Protein AF-A0A6J4JHI0-F1 (afdb_monomer)

Secondary structure (DSSP, 8-state):
-----SSSSSSSSSSTTS--------------PPPPHHHHHHHHHHHHHHHHHHHHHHHHHHHHHHHHHHHHHHHHHHHHHHHHHHHHHHHHHHHHHHHHHHHHHHHHHHHHHHHHHHHHHHHHHHHHHHSTTHHHHHHT-SSHHHHHHHHHHHHHHHHHHHHHHHHHHHHHHHHHHHHHHHHHHHHHHHHHHHHHHHHHHHHHHHHHHHHHHHHHT-

pLDDT: mean 83.93, std 19.69, range [36.31, 98.81]

Organism: NCBI:txid581187

Solvent-accessible surface area (backbone atoms only — not comparable to full-atom values): 11920 Å² total; per-residue (Å²): 142,84,87,90,84,80,81,86,76,74,84,78,70,76,79,79,75,79,85,84,82,83,91,76,93,72,87,74,77,73,68,89,68,80,76,50,73,66,56,53,52,50,50,50,53,50,50,51,53,50,50,52,50,50,52,53,51,52,57,48,50,56,49,52,54,52,54,46,51,59,29,46,55,50,17,51,54,28,41,52,53,19,55,49,29,49,54,50,23,52,52,28,45,52,51,23,54,53,30,50,51,49,28,53,52,27,49,50,48,31,52,51,30,50,52,51,42,50,52,49,52,52,50,51,48,60,50,43,70,72,44,77,44,62,68,58,54,62,72,65,42,92,42,77,65,55,46,52,56,52,48,53,52,50,50,52,54,51,52,52,52,52,50,43,52,50,47,31,50,55,27,46,53,50,25,54,52,33,46,52,51,25,53,53,32,44,51,50,21,51,54,27,46,59,48,22,56,53,28,44,56,47,18,55,50,33,44,51,52,30,53,49,53,57,56,78,76,107

Structure (mmCIF, N/CA/C/O backbone):
data_AF-A0A6J4JHI0-F1
#
_entry.id   AF-A0A6J4JHI0-F1
#
loop_
_atom_site.group_PDB
_atom_site.id
_atom_site.type_symbol
_atom_site.label_atom_id
_atom_site.label_alt_id
_atom_site.label_comp_id
_atom_site.label_asym_id
_atom_site.label_entity_id
_atom_site.label_seq_id
_atom_site.pdbx_PDB_ins_code
_atom_site.Cartn_x
_atom_site.Cartn_y
_atom_site.Cartn_z
_atom_site.occupancy
_atom_site.B_iso_or_equiv
_atom_site.auth_seq_id
_atom_site.auth_comp_id
_atom_site.auth_asym_id
_atom_site.auth_atom_id
_atom_site.pdbx_PDB_model_num
ATOM 1 N N . MET A 1 1 ? -27.705 -29.430 21.448 1.00 42.28 1 MET A N 1
ATOM 2 C CA . MET A 1 1 ? -26.915 -29.663 22.676 1.00 42.28 1 MET A CA 1
ATOM 3 C C . MET A 1 1 ? -27.255 -28.574 23.680 1.00 42.28 1 MET A C 1
ATOM 5 O O . MET A 1 1 ? -26.676 -27.501 23.638 1.00 42.28 1 MET A O 1
ATOM 9 N N . ALA A 1 2 ? -28.272 -28.825 24.498 1.00 38.25 2 ALA A N 1
ATOM 10 C CA . ALA A 1 2 ? -28.737 -27.938 25.557 1.00 38.25 2 ALA A CA 1
ATOM 11 C C . ALA A 1 2 ? -29.509 -28.809 26.552 1.00 38.25 2 ALA A C 1
ATOM 13 O O . ALA A 1 2 ? -30.512 -29.389 26.150 1.00 38.25 2 ALA A O 1
ATOM 14 N N . ALA A 1 3 ? -29.011 -28.956 27.783 1.00 39.47 3 ALA A N 1
ATOM 15 C CA . ALA A 1 3 ? -29.780 -29.379 28.961 1.00 39.47 3 ALA A CA 1
ATOM 16 C C . ALA A 1 3 ? -28.851 -29.497 30.184 1.00 39.47 3 ALA A C 1
ATOM 18 O O . ALA A 1 3 ? -28.491 -30.591 30.603 1.00 39.47 3 ALA A O 1
ATOM 19 N N . THR A 1 4 ? -28.471 -28.371 30.783 1.00 45.75 4 THR A N 1
ATOM 20 C CA . THR A 1 4 ? -27.832 -28.346 32.114 1.00 45.75 4 THR A CA 1
ATOM 21 C C . THR A 1 4 ? -28.384 -27.170 32.917 1.00 45.75 4 THR A C 1
ATOM 23 O O . THR A 1 4 ? -27.668 -26.279 33.350 1.00 45.75 4 THR A O 1
ATOM 26 N N . GLY A 1 5 ? -29.712 -27.146 33.071 1.00 40.72 5 GLY A N 1
ATOM 27 C CA . GLY A 1 5 ? -30.448 -26.071 33.745 1.00 40.72 5 GLY A CA 1
ATOM 28 C C . GLY A 1 5 ? -31.520 -26.558 34.722 1.00 40.72 5 GLY A C 1
ATOM 29 O O . GLY A 1 5 ? -32.478 -25.834 34.972 1.00 40.72 5 GLY A O 1
ATOM 30 N N . THR A 1 6 ? -31.402 -27.780 35.255 1.00 46.53 6 THR A N 1
ATOM 31 C CA . THR A 1 6 ? -32.497 -28.406 36.029 1.00 46.53 6 THR A CA 1
ATOM 32 C C . THR A 1 6 ? -32.078 -29.024 37.363 1.00 46.53 6 THR A C 1
ATOM 34 O O . THR A 1 6 ? -32.849 -29.780 37.941 1.00 46.53 6 THR A O 1
ATOM 37 N N . LEU A 1 7 ? -30.893 -28.698 37.894 1.00 45.22 7 LEU A N 1
ATOM 38 C CA . LEU A 1 7 ? -30.402 -29.288 39.154 1.00 45.22 7 LEU A CA 1
ATOM 39 C C . LEU A 1 7 ? -30.322 -28.323 40.349 1.00 45.22 7 LEU A C 1
ATOM 41 O O . LEU A 1 7 ? -30.039 -28.769 41.453 1.00 45.22 7 LEU A O 1
ATOM 45 N N . LEU A 1 8 ? -30.670 -27.038 40.192 1.00 43.38 8 LEU A N 1
ATOM 46 C CA . LEU A 1 8 ? -30.666 -26.070 41.307 1.00 43.38 8 LEU A CA 1
ATOM 47 C C . LEU A 1 8 ? -32.063 -25.671 41.823 1.00 43.38 8 LEU A C 1
ATOM 49 O O . LEU A 1 8 ? -32.205 -24.670 42.517 1.00 43.38 8 LEU A O 1
ATOM 53 N N . ARG A 1 9 ? -33.111 -26.439 41.490 1.00 43.97 9 ARG A N 1
ATOM 54 C CA . ARG A 1 9 ? -34.488 -26.223 41.990 1.00 43.97 9 ARG A CA 1
ATOM 55 C C . ARG A 1 9 ? -34.930 -27.206 43.083 1.00 43.97 9 ARG A C 1
ATOM 57 O O . ARG A 1 9 ? -36.027 -27.062 43.607 1.00 43.97 9 ARG A O 1
ATOM 64 N N . ALA A 1 10 ? -34.080 -28.157 43.475 1.00 44.62 10 ALA A N 1
ATOM 65 C CA . ALA A 1 10 ? -34.429 -29.195 44.453 1.00 44.62 10 ALA A CA 1
ATOM 66 C C . ALA A 1 10 ? -34.002 -28.893 45.907 1.00 44.62 10 ALA A C 1
ATOM 68 O O . ALA A 1 10 ? -34.375 -29.634 46.808 1.00 44.62 10 ALA A O 1
ATOM 69 N N . ALA A 1 11 ? -33.271 -27.802 46.170 1.00 43.47 11 ALA A N 1
ATOM 70 C CA . ALA A 1 11 ? -32.757 -27.488 47.513 1.00 43.47 11 ALA A CA 1
ATOM 71 C C . ALA A 1 11 ? -33.658 -26.558 48.359 1.00 43.47 11 ALA A C 1
ATOM 73 O O . ALA A 1 11 ? -33.319 -26.253 49.496 1.00 43.47 11 ALA A O 1
ATOM 74 N N . VAL A 1 12 ? -34.806 -26.106 47.834 1.00 46.16 12 VAL A N 1
ATOM 75 C CA . VAL A 1 12 ? -35.689 -25.130 48.519 1.00 46.16 12 VAL A CA 1
ATOM 76 C C . VAL A 1 12 ? -36.943 -25.777 49.138 1.00 46.16 12 VAL A C 1
ATOM 78 O O . VAL A 1 12 ? -37.651 -25.135 49.904 1.00 46.16 12 VAL A O 1
ATOM 81 N N . VAL A 1 13 ? -37.215 -27.063 48.886 1.00 47.50 13 VAL A N 1
ATOM 82 C CA . VAL A 1 13 ? -38.489 -27.699 49.298 1.00 47.50 13 VAL A CA 1
ATOM 83 C C . VAL A 1 13 ? -38.398 -28.487 50.619 1.00 47.50 13 VAL A C 1
ATOM 85 O O . VAL A 1 13 ? -39.419 -28.772 51.234 1.00 47.50 13 VAL A O 1
ATOM 88 N N . THR A 1 14 ? -37.205 -28.780 51.143 1.00 42.91 14 THR A N 1
ATOM 89 C CA . THR A 1 14 ? -37.037 -29.673 52.312 1.00 42.91 14 THR A CA 1
ATOM 90 C C . THR A 1 14 ? -36.963 -28.993 53.684 1.00 42.91 14 THR A C 1
ATOM 92 O O . THR A 1 14 ? -36.998 -29.691 54.693 1.00 42.91 14 THR A O 1
ATOM 95 N N . VAL A 1 15 ? -36.943 -27.657 53.774 1.00 44.84 15 VAL A N 1
ATOM 96 C CA . VAL A 1 15 ? -36.967 -26.944 55.078 1.00 44.84 15 VAL A CA 1
ATOM 97 C C . VAL A 1 15 ? -38.401 -26.658 55.566 1.00 44.84 15 VAL A C 1
ATOM 99 O O . VAL A 1 15 ? -38.613 -26.311 56.724 1.00 44.84 15 VAL A O 1
ATOM 102 N N . ALA A 1 16 ? -39.422 -26.881 54.731 1.00 41.44 16 ALA A N 1
ATOM 103 C CA . ALA A 1 16 ? -40.814 -26.557 55.058 1.00 41.44 16 ALA A CA 1
ATOM 104 C C . ALA A 1 16 ? -41.570 -27.631 55.878 1.00 41.44 16 ALA A C 1
ATOM 106 O O . ALA A 1 16 ? -42.714 -27.398 56.257 1.00 41.44 16 ALA A O 1
ATOM 107 N N . ALA A 1 17 ? -40.972 -28.793 56.168 1.00 43.59 17 ALA A N 1
ATOM 108 C CA . ALA A 1 17 ? -41.711 -29.957 56.682 1.00 43.59 17 ALA A CA 1
ATOM 109 C C . ALA A 1 17 ? -41.497 -30.305 58.173 1.00 43.59 17 ALA A C 1
ATOM 111 O O . ALA A 1 17 ? -42.099 -31.264 58.644 1.00 43.59 17 ALA A O 1
ATOM 112 N N . VAL A 1 18 ? -40.675 -29.567 58.935 1.00 48.22 18 VAL A N 1
ATOM 113 C CA . VAL A 1 18 ? -40.294 -29.971 60.317 1.00 48.22 18 VAL A CA 1
ATOM 114 C C . VAL A 1 18 ? -40.854 -29.059 61.427 1.00 48.22 18 VAL A C 1
ATOM 116 O O . VAL A 1 18 ? -40.636 -29.308 62.605 1.00 48.22 18 VAL A O 1
ATOM 119 N N . LEU A 1 19 ? -41.663 -28.044 61.110 1.00 43.50 19 LEU A N 1
ATOM 120 C CA . LEU A 1 19 ? -42.205 -27.103 62.114 1.00 43.50 19 LEU A CA 1
ATOM 121 C C . LEU A 1 19 ? -43.710 -27.272 62.416 1.00 43.50 19 LEU A C 1
ATOM 123 O O . LEU A 1 19 ? -44.370 -26.319 62.817 1.00 43.50 19 LEU A O 1
ATOM 127 N N . THR A 1 20 ? -44.270 -28.475 62.248 1.00 49.81 20 THR A N 1
ATOM 128 C CA . THR A 1 20 ? -45.724 -28.736 62.361 1.00 49.81 20 THR A CA 1
ATOM 129 C C . THR A 1 20 ? -46.178 -29.524 63.597 1.00 49.81 20 THR A C 1
ATOM 131 O O . THR A 1 20 ? -47.250 -30.124 63.560 1.00 49.81 20 THR A O 1
ATOM 134 N N . VAL A 1 21 ? -45.456 -29.509 64.725 1.00 49.28 21 VAL A N 1
ATOM 135 C CA . VAL A 1 21 ? -45.986 -30.105 65.972 1.00 49.28 21 VAL A CA 1
ATOM 136 C C . VAL A 1 21 ? -45.711 -29.217 67.188 1.00 49.28 21 VAL A C 1
ATOM 138 O O . VAL A 1 21 ? -44.599 -29.165 67.702 1.00 49.28 21 VAL A O 1
ATOM 141 N N . GLY A 1 22 ? -46.759 -28.532 67.656 1.00 39.78 22 GLY A N 1
ATOM 142 C CA . GLY A 1 22 ? -46.770 -27.747 68.894 1.00 39.78 22 GLY A CA 1
ATOM 143 C C . GLY A 1 22 ? -48.099 -27.010 69.090 1.00 39.78 22 GLY A C 1
ATOM 144 O O . GLY A 1 22 ? -48.323 -25.963 68.497 1.00 39.78 22 GLY A O 1
ATOM 145 N N . LEU A 1 23 ? -48.994 -27.602 69.881 1.00 42.12 23 LEU A N 1
ATOM 146 C CA . LEU A 1 23 ? -50.389 -27.227 70.135 1.00 42.12 23 LEU A CA 1
ATOM 147 C C . LEU A 1 23 ? -50.600 -25.818 70.739 1.00 42.12 23 LEU A C 1
ATOM 149 O O . LEU A 1 23 ? -49.979 -25.498 71.747 1.00 42.12 23 LEU A O 1
ATOM 153 N N . ALA A 1 24 ? -51.582 -25.065 70.211 1.00 36.31 24 ALA A N 1
ATOM 154 C CA . ALA A 1 24 ? -52.747 -24.489 70.927 1.00 36.31 24 ALA A CA 1
ATOM 155 C C . ALA A 1 24 ? -53.530 -23.511 70.010 1.00 36.31 24 ALA A C 1
ATOM 157 O O . ALA A 1 24 ? -52.907 -22.645 69.393 1.00 36.31 24 ALA A O 1
ATOM 158 N N . PRO A 1 25 ? -54.880 -23.554 69.930 1.00 44.91 25 PRO A N 1
ATOM 159 C CA . PRO A 1 25 ? -55.653 -22.531 69.235 1.00 44.91 25 PRO A CA 1
ATOM 160 C C . PRO A 1 25 ? -55.804 -21.312 70.152 1.00 44.91 25 PRO A C 1
ATOM 162 O O . PRO A 1 25 ? -56.846 -21.076 70.757 1.00 44.91 25 PRO A O 1
ATOM 165 N N . GLY A 1 26 ? -54.738 -20.525 70.280 1.00 41.25 26 GLY A N 1
ATOM 166 C CA . GLY A 1 26 ? -54.864 -19.162 70.770 1.00 41.25 26 GLY A CA 1
ATOM 167 C C . GLY A 1 26 ? -55.545 -18.339 69.684 1.00 41.25 26 GLY A C 1
ATOM 168 O O . GLY A 1 26 ? -54.925 -18.037 68.667 1.00 41.25 26 GLY A O 1
ATOM 169 N N . ALA A 1 27 ? -56.816 -17.986 69.873 1.00 48.72 27 ALA A N 1
ATOM 170 C CA . ALA A 1 27 ? -57.505 -17.013 69.035 1.00 48.72 27 ALA A CA 1
ATOM 171 C C . ALA A 1 27 ? -56.860 -15.624 69.214 1.00 48.72 27 ALA A C 1
ATOM 173 O O . ALA A 1 27 ? -57.394 -14.746 69.883 1.00 48.72 27 ALA A O 1
ATOM 174 N N . ALA A 1 28 ? -55.693 -15.412 68.610 1.00 45.12 28 ALA A N 1
ATOM 175 C CA . ALA A 1 28 ? -55.084 -14.104 68.457 1.00 45.12 28 ALA A CA 1
ATOM 176 C C . ALA A 1 28 ? -55.602 -13.490 67.154 1.00 45.12 28 ALA A C 1
ATOM 178 O O . ALA A 1 28 ? -54.898 -13.390 66.152 1.00 45.12 28 ALA A O 1
ATOM 179 N N . HIS A 1 29 ? -56.865 -13.066 67.159 1.00 49.34 29 HIS A N 1
ATOM 180 C CA . HIS A 1 29 ? -57.279 -11.994 66.261 1.00 49.34 29 HIS A CA 1
ATOM 181 C C . HIS A 1 29 ? -56.635 -10.711 66.786 1.00 49.34 29 HIS A C 1
ATOM 183 O O . HIS A 1 29 ? -57.241 -9.960 67.550 1.00 49.34 29 HIS A O 1
ATOM 189 N N . ALA A 1 30 ? -55.377 -10.468 66.415 1.00 54.12 30 ALA A N 1
ATOM 190 C CA . ALA A 1 30 ? -54.827 -9.130 66.524 1.00 54.12 30 ALA A CA 1
ATOM 191 C C . ALA A 1 30 ? -55.693 -8.239 65.625 1.00 54.12 30 ALA A C 1
ATOM 193 O O . ALA A 1 30 ? -55.591 -8.298 64.399 1.00 54.12 30 ALA A O 1
ATOM 194 N N . ARG A 1 31 ? -56.595 -7.450 66.228 1.00 48.12 31 ARG A N 1
ATOM 195 C CA . ARG A 1 31 ? -57.236 -6.331 65.528 1.00 48.12 31 ARG A CA 1
ATOM 196 C C . ARG A 1 31 ? -56.118 -5.550 64.829 1.00 48.12 31 ARG A C 1
ATOM 198 O O . ARG A 1 31 ? -55.111 -5.290 65.496 1.00 48.12 31 ARG A O 1
ATOM 205 N N . PRO A 1 32 ? -56.254 -5.184 63.542 1.00 61.56 32 PRO A N 1
ATOM 206 C CA . PRO A 1 32 ? -55.311 -4.283 62.901 1.00 61.56 32 PRO A CA 1
ATOM 207 C C . PRO A 1 32 ? -55.146 -3.052 63.794 1.00 61.56 32 PRO A C 1
ATOM 209 O O . PRO A 1 32 ? -56.081 -2.277 63.988 1.00 61.56 32 PRO A O 1
ATOM 212 N N . ARG A 1 33 ? -53.985 -2.939 64.435 1.00 74.25 33 ARG A N 1
ATOM 213 C CA . ARG A 1 33 ? -53.628 -1.777 65.240 1.00 74.25 33 ARG A CA 1
ATOM 214 C C . ARG A 1 33 ? -53.033 -0.756 64.290 1.00 74.25 33 ARG A C 1
ATOM 216 O O . ARG A 1 33 ? -52.178 -1.110 63.479 1.00 74.25 33 ARG A O 1
ATOM 223 N N . ASN A 1 34 ? -53.488 0.492 64.382 1.00 67.19 34 ASN A N 1
ATOM 224 C CA . ASN A 1 34 ? -52.784 1.575 63.710 1.00 67.19 34 ASN A CA 1
ATOM 225 C C . ASN A 1 34 ? -51.332 1.576 64.208 1.00 67.19 34 ASN A C 1
ATOM 227 O O . ASN A 1 34 ? -51.119 1.437 65.418 1.00 67.19 34 ASN A O 1
ATOM 231 N N . PRO A 1 35 ? -50.346 1.682 63.303 1.00 74.50 35 PRO A N 1
ATOM 232 C CA . PRO A 1 35 ? -48.952 1.680 63.701 1.00 74.50 35 PRO A CA 1
ATOM 233 C C . PRO A 1 35 ? -48.674 2.855 64.640 1.00 74.50 35 PRO A C 1
ATOM 235 O O . PRO A 1 35 ? -49.177 3.964 64.444 1.00 74.50 35 PRO A O 1
ATOM 238 N N . GLY A 1 36 ? -47.871 2.611 65.671 1.00 83.56 36 GLY A N 1
ATOM 239 C CA . GLY A 1 36 ? -47.406 3.667 66.564 1.00 83.56 36 GLY A CA 1
ATOM 240 C C . GLY A 1 36 ? -46.441 4.620 65.848 1.00 83.56 36 GLY A C 1
ATOM 241 O O . GLY A 1 36 ? -45.800 4.254 64.862 1.00 83.56 36 GLY A O 1
ATOM 242 N N . ALA A 1 37 ? -46.264 5.836 66.373 1.00 82.94 37 ALA A N 1
ATOM 243 C CA . ALA A 1 37 ? -45.353 6.835 65.795 1.00 82.94 37 ALA A CA 1
ATOM 244 C C . ALA A 1 37 ? -43.906 6.316 65.605 1.00 82.94 37 ALA A C 1
ATOM 246 O O . ALA A 1 37 ? -43.239 6.653 64.623 1.00 82.94 37 ALA A O 1
ATOM 247 N N . GLY A 1 38 ? -43.434 5.449 66.509 1.00 86.75 38 GLY A N 1
ATOM 248 C CA . GLY A 1 38 ? -42.135 4.778 66.390 1.00 86.75 38 GLY A CA 1
ATOM 249 C C . GLY A 1 38 ? -42.055 3.785 65.222 1.00 86.75 38 GLY A C 1
ATOM 250 O O . GLY A 1 38 ? -41.056 3.776 64.507 1.00 86.75 38 GLY A O 1
ATOM 251 N N . GLU A 1 39 ? -43.115 3.006 64.969 1.00 88.06 39 GLU A N 1
ATOM 252 C CA . GLU A 1 39 ? -43.186 2.056 63.843 1.00 88.06 39 GLU A CA 1
ATOM 253 C C . GLU A 1 39 ? -43.195 2.799 62.494 1.00 88.06 39 GLU A C 1
ATOM 255 O O . GLU A 1 39 ? -42.493 2.400 61.566 1.00 88.06 39 GLU A O 1
ATOM 260 N N . ILE A 1 40 ? -43.907 3.932 62.402 1.00 89.38 40 ILE A N 1
ATOM 261 C CA . ILE A 1 40 ? -43.908 4.804 61.211 1.00 89.38 40 ILE A CA 1
ATOM 262 C C . ILE A 1 40 ? -42.514 5.397 60.962 1.00 89.38 40 ILE A C 1
ATOM 264 O O . ILE A 1 40 ? -42.028 5.398 59.830 1.00 89.38 40 ILE A O 1
ATOM 268 N N . THR A 1 41 ? -41.849 5.876 62.016 1.00 92.44 41 THR A N 1
ATOM 269 C CA . THR A 1 41 ? -40.505 6.467 61.916 1.00 92.44 41 THR A CA 1
ATOM 270 C C . THR A 1 41 ? -39.478 5.429 61.462 1.00 92.44 41 THR A C 1
ATOM 272 O O . THR A 1 41 ? -38.687 5.698 60.556 1.00 92.44 41 THR A O 1
ATOM 275 N N . ALA A 1 42 ? -39.527 4.219 62.027 1.00 92.50 42 ALA A N 1
ATOM 276 C CA . ALA A 1 42 ? -38.675 3.106 61.618 1.00 92.50 42 ALA A CA 1
ATOM 277 C C . ALA A 1 42 ? -38.923 2.702 60.153 1.00 92.50 42 ALA A C 1
ATOM 279 O O . ALA A 1 42 ? -37.969 2.534 59.393 1.00 92.50 42 ALA A O 1
ATOM 280 N N . ALA A 1 43 ? -40.187 2.619 59.725 1.00 92.12 43 ALA A N 1
ATOM 281 C CA . ALA A 1 43 ? -40.541 2.320 58.338 1.00 92.12 43 ALA A CA 1
ATOM 282 C C . ALA A 1 43 ? -40.043 3.400 57.360 1.00 92.12 43 ALA A C 1
ATOM 284 O O . ALA A 1 43 ? -39.531 3.082 56.286 1.00 92.12 43 ALA A O 1
ATOM 285 N N . GLN A 1 44 ? -40.136 4.680 57.730 1.00 93.69 44 GLN A N 1
ATOM 286 C CA . GLN A 1 44 ? -39.621 5.783 56.917 1.00 93.69 44 GLN A CA 1
ATOM 287 C C . GLN A 1 44 ? -38.085 5.761 56.827 1.00 93.69 44 GLN A C 1
ATOM 289 O O . GLN A 1 44 ? -37.537 5.978 55.744 1.00 93.69 44 GLN A O 1
ATOM 294 N N . ALA A 1 45 ? -37.387 5.472 57.930 1.00 95.25 45 ALA A N 1
ATOM 295 C CA . ALA A 1 45 ? -35.934 5.305 57.932 1.00 95.25 45 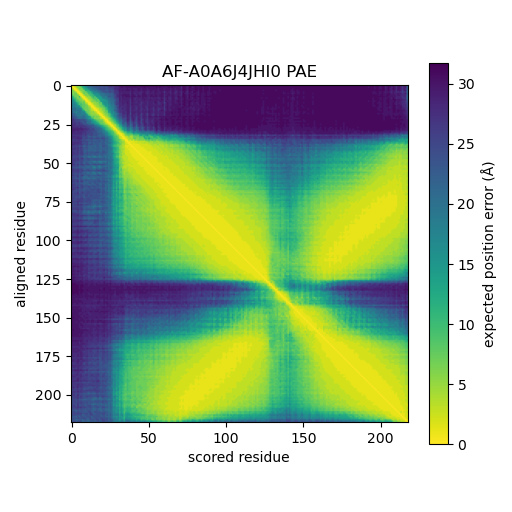ALA A CA 1
ATOM 296 C C . ALA A 1 45 ? -35.505 4.130 57.036 1.00 95.25 45 ALA A C 1
ATOM 298 O O . ALA A 1 45 ? -34.583 4.270 56.229 1.00 95.25 45 ALA A O 1
ATOM 299 N N . GLU A 1 46 ? -36.227 3.008 57.102 1.00 95.69 46 GLU A N 1
ATOM 300 C CA . GLU A 1 46 ? -35.997 1.854 56.235 1.00 95.69 46 GLU A CA 1
ATOM 301 C C . GLU A 1 46 ? -36.213 2.194 54.760 1.00 95.69 46 GLU A C 1
ATOM 303 O O . GLU A 1 46 ? -35.359 1.900 53.923 1.00 95.69 46 GLU A O 1
ATOM 308 N N . LYS A 1 47 ? -37.315 2.877 54.436 1.00 96.56 47 LYS A N 1
ATOM 309 C CA . LYS A 1 47 ? -37.600 3.352 53.079 1.00 96.56 47 LYS A CA 1
ATOM 310 C C . LYS A 1 47 ? -36.465 4.221 52.544 1.00 96.56 47 LYS A C 1
ATOM 312 O O . LYS A 1 47 ? -35.998 4.000 51.430 1.00 96.56 47 LYS A O 1
ATOM 317 N N . ASN A 1 48 ? -36.005 5.190 53.333 1.00 96.44 48 ASN A N 1
ATOM 318 C CA . ASN A 1 48 ? -34.917 6.084 52.940 1.00 96.44 48 ASN A CA 1
ATOM 319 C C . ASN A 1 48 ? -33.608 5.311 52.709 1.00 96.44 48 ASN A C 1
ATOM 321 O O . ASN A 1 48 ? -32.904 5.576 51.735 1.00 96.44 48 ASN A O 1
ATOM 325 N N . ARG A 1 49 ? -33.313 4.311 53.550 1.00 96.94 49 ARG A N 1
ATOM 326 C CA . ARG A 1 49 ? -32.158 3.418 53.383 1.00 96.94 49 ARG A CA 1
ATOM 327 C C . ARG A 1 49 ? -32.232 2.629 52.073 1.00 96.94 49 ARG A C 1
ATOM 329 O O . ARG A 1 49 ? -31.256 2.599 51.327 1.00 96.94 49 ARG A O 1
ATOM 336 N N . ARG A 1 50 ? -33.393 2.047 51.755 1.00 96.62 50 ARG A N 1
ATOM 337 C CA . ARG A 1 50 ? -33.623 1.333 50.485 1.00 96.62 50 ARG A CA 1
ATOM 338 C C . ARG A 1 50 ? -33.534 2.260 49.278 1.00 96.62 50 ARG A C 1
ATOM 340 O O . ARG A 1 50 ? -32.918 1.897 48.283 1.00 96.62 50 ARG A O 1
ATOM 347 N N . ALA A 1 51 ? -34.086 3.468 49.367 1.00 96.31 51 ALA A N 1
ATOM 348 C CA . ALA A 1 51 ? -33.988 4.463 48.301 1.00 96.31 51 ALA A CA 1
ATOM 349 C C . ALA A 1 51 ? -32.526 4.862 48.024 1.00 96.31 51 ALA A C 1
ATOM 351 O O . ALA A 1 51 ? -32.117 4.930 46.865 1.00 96.31 51 ALA A O 1
ATOM 352 N N . ALA A 1 52 ? -31.716 5.056 49.071 1.00 97.00 52 ALA A N 1
ATOM 353 C CA . ALA A 1 52 ? -30.285 5.320 48.929 1.00 97.00 52 ALA A CA 1
ATOM 354 C C . ALA A 1 52 ? -29.536 4.137 48.285 1.00 97.00 52 ALA A C 1
ATOM 356 O O . ALA A 1 52 ? -28.670 4.337 47.432 1.00 97.00 52 ALA A O 1
ATOM 357 N N . GLU A 1 53 ? -29.897 2.900 48.640 1.00 96.88 53 GLU A N 1
ATOM 358 C CA . GLU A 1 53 ? -29.341 1.685 48.038 1.00 96.88 53 GLU A CA 1
ATOM 359 C C . GLU A 1 53 ? -29.680 1.571 46.542 1.00 96.88 53 GLU A C 1
ATOM 361 O O . GLU A 1 53 ? -28.783 1.328 45.733 1.00 96.88 53 GLU A O 1
ATOM 366 N N . VAL A 1 54 ? -30.933 1.835 46.155 1.00 97.88 54 VAL A N 1
ATOM 367 C CA . VAL A 1 54 ? -31.359 1.882 44.745 1.00 97.88 54 VAL A CA 1
ATOM 368 C C . VAL A 1 54 ? -30.615 2.976 43.981 1.00 97.88 54 VAL A C 1
ATOM 370 O O . VAL A 1 54 ? -30.131 2.723 42.877 1.00 97.88 54 VAL A O 1
ATOM 373 N N . GLY A 1 55 ? -30.456 4.169 44.562 1.00 97.56 55 GLY A N 1
ATOM 374 C CA . GLY A 1 55 ? -29.675 5.249 43.954 1.00 97.56 55 GLY A CA 1
ATOM 375 C C . GLY A 1 55 ? -28.215 4.848 43.715 1.00 97.56 55 GLY A C 1
ATOM 376 O O . GLY A 1 55 ? -27.683 5.043 42.620 1.00 97.56 55 GLY A O 1
ATOM 377 N N . ARG A 1 56 ? -27.582 4.198 44.702 1.00 97.56 56 ARG A N 1
ATOM 378 C CA . ARG A 1 56 ? -26.215 3.665 44.581 1.00 97.56 56 ARG A CA 1
ATOM 379 C C . ARG A 1 56 ? -26.106 2.612 43.475 1.00 97.56 56 ARG A C 1
ATOM 381 O O . ARG A 1 56 ? -25.170 2.677 42.679 1.00 97.56 56 ARG A O 1
ATOM 388 N N . LEU A 1 57 ? -27.036 1.656 43.421 1.00 96.56 57 LEU A N 1
ATOM 389 C CA . LEU A 1 57 ? -27.062 0.605 42.397 1.00 96.56 57 LEU A CA 1
ATOM 390 C C . LEU A 1 57 ? -27.293 1.186 40.998 1.00 96.56 57 LEU A C 1
ATOM 392 O O . LEU A 1 57 ? -26.567 0.834 40.074 1.00 96.56 57 LEU A O 1
ATOM 396 N N . THR A 1 58 ? -28.210 2.145 40.856 1.00 96.06 58 THR A N 1
ATOM 397 C CA . THR A 1 58 ? -28.458 2.858 39.590 1.00 96.06 58 THR A CA 1
ATOM 398 C C . THR A 1 58 ? -27.187 3.550 39.092 1.00 96.06 58 THR A C 1
ATOM 400 O O . THR A 1 58 ? -26.827 3.433 37.923 1.00 96.06 58 THR A O 1
ATOM 403 N N . GLY A 1 59 ? -26.445 4.208 39.990 1.00 96.75 59 GLY A N 1
ATOM 404 C CA . GLY A 1 59 ? -25.164 4.831 39.652 1.00 96.75 59 GLY A CA 1
ATOM 405 C C . GLY A 1 59 ? -24.047 3.835 39.305 1.00 96.75 59 GLY A C 1
ATOM 406 O O . GLY A 1 59 ? -23.104 4.192 38.599 1.00 96.75 59 GLY A O 1
ATOM 407 N N . LEU A 1 60 ? -24.107 2.594 39.794 1.00 95.31 60 LEU A N 1
ATOM 408 C CA . LEU A 1 60 ? -23.180 1.532 39.383 1.00 95.31 60 LEU A CA 1
ATOM 409 C C . LEU A 1 60 ? -23.531 0.994 37.994 1.00 95.31 60 LEU A C 1
ATOM 411 O O . LEU A 1 60 ? -22.638 0.902 37.157 1.00 95.31 60 LEU A O 1
ATOM 415 N N . VAL A 1 61 ? -24.814 0.732 37.727 1.00 94.88 61 VAL A N 1
ATOM 416 C CA . VAL A 1 61 ? -25.295 0.278 36.411 1.00 94.88 61 VAL A CA 1
ATOM 417 C C . VAL A 1 61 ? -24.962 1.305 35.330 1.00 94.88 61 VAL A C 1
ATOM 419 O O . VAL A 1 61 ? -24.339 0.958 34.334 1.00 94.88 61 VAL A O 1
ATOM 422 N N . ALA A 1 62 ? -25.256 2.588 35.562 1.00 95.88 62 ALA A N 1
ATOM 423 C CA . ALA A 1 62 ? -24.953 3.646 34.597 1.00 95.88 62 ALA A CA 1
ATOM 424 C C . ALA A 1 62 ? -23.449 3.754 34.276 1.00 95.88 62 ALA A C 1
ATOM 426 O O . ALA A 1 62 ? -23.066 4.023 33.135 1.00 95.88 62 ALA A O 1
ATOM 427 N N . ARG A 1 63 ? -22.577 3.534 35.272 1.00 95.38 63 ARG A N 1
ATOM 428 C CA . ARG A 1 63 ? -21.123 3.502 35.058 1.00 95.38 63 ARG A CA 1
ATOM 429 C C . ARG A 1 63 ? -20.707 2.294 34.226 1.00 95.38 63 ARG A C 1
ATOM 431 O O . ARG A 1 63 ? -19.969 2.475 33.261 1.00 95.38 63 ARG A O 1
ATOM 438 N N . ALA A 1 64 ? -21.219 1.113 34.560 1.00 94.00 64 ALA A N 1
ATOM 439 C CA . ALA A 1 64 ? -20.908 -0.121 33.851 1.00 94.00 64 ALA A CA 1
ATOM 440 C C . ALA A 1 64 ? -21.382 -0.083 32.384 1.00 94.00 64 ALA A C 1
ATOM 442 O O . ALA A 1 64 ? -20.616 -0.427 31.484 1.00 94.00 64 ALA A O 1
ATOM 443 N N . ASP A 1 65 ? -22.579 0.451 32.122 1.00 93.75 65 ASP A N 1
ATOM 444 C CA . ASP A 1 65 ? -23.083 0.698 30.764 1.00 93.75 65 ASP A CA 1
ATOM 445 C C . ASP A 1 65 ? -22.178 1.663 29.990 1.00 93.75 65 ASP A C 1
ATOM 447 O O . ASP A 1 65 ? -21.861 1.440 28.819 1.00 93.75 65 ASP A O 1
ATOM 451 N N . GLY A 1 66 ? -21.728 2.737 30.646 1.00 95.62 66 GLY A N 1
ATOM 45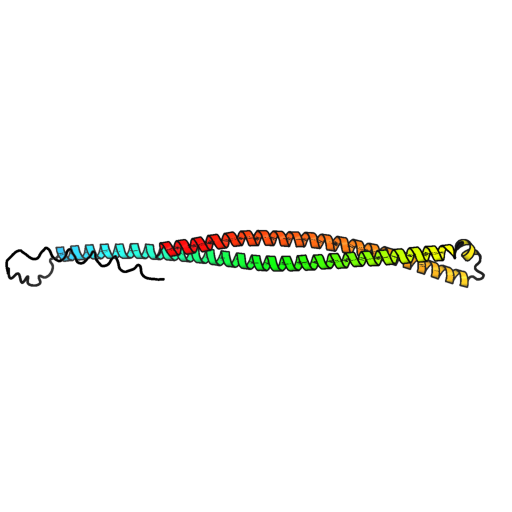2 C CA . GLY A 1 66 ? -20.788 3.687 30.057 1.00 95.62 66 GLY A CA 1
ATOM 453 C C . GLY A 1 66 ? -19.439 3.048 29.712 1.00 95.62 66 GLY A C 1
ATOM 454 O O . GLY A 1 66 ? -18.881 3.327 28.651 1.00 95.62 66 GLY A O 1
ATOM 455 N N . ASP A 1 67 ? -18.912 2.183 30.580 1.00 94.44 67 ASP A N 1
ATOM 456 C CA . ASP A 1 67 ? -17.677 1.432 30.332 1.00 94.44 67 ASP A CA 1
ATOM 457 C C . ASP A 1 67 ? -17.821 0.418 29.193 1.00 94.44 67 ASP A C 1
ATOM 459 O O . ASP A 1 67 ? -16.908 0.299 28.368 1.00 94.44 67 ASP A O 1
ATOM 463 N N . MET A 1 68 ? -18.965 -0.267 29.112 1.00 95.38 68 MET A N 1
ATOM 464 C CA . MET A 1 6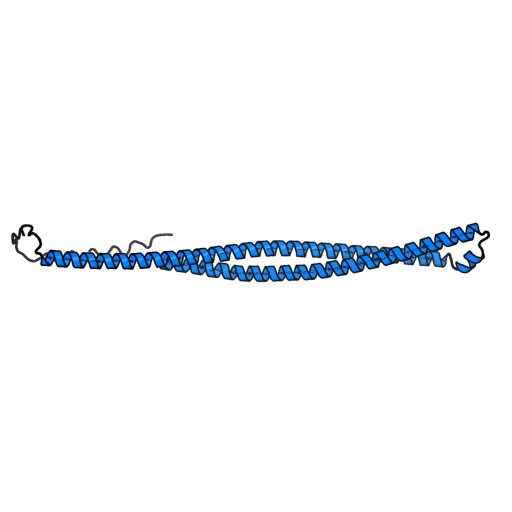8 ? -19.280 -1.205 28.037 1.00 95.38 68 MET A CA 1
ATOM 465 C C . MET A 1 68 ? -19.324 -0.499 26.681 1.00 95.38 68 MET A C 1
ATOM 467 O O . MET A 1 68 ? -18.616 -0.921 25.765 1.00 95.38 68 MET A O 1
ATOM 471 N N . ARG A 1 69 ? -20.077 0.604 26.569 1.00 96.25 69 ARG A N 1
ATOM 472 C CA . ARG A 1 69 ? -20.170 1.396 25.329 1.00 96.25 69 ARG A CA 1
ATOM 473 C C . ARG A 1 69 ? -18.798 1.874 24.869 1.00 96.25 69 ARG A C 1
ATOM 475 O O . ARG A 1 69 ? -18.393 1.583 23.754 1.00 96.25 69 ARG A O 1
ATOM 482 N N . ARG A 1 70 ? -18.002 2.453 25.779 1.00 96.88 70 ARG A N 1
ATOM 483 C CA . ARG A 1 70 ? -16.618 2.854 25.470 1.00 96.88 70 ARG A CA 1
ATOM 484 C C . ARG A 1 70 ? -15.751 1.695 24.977 1.00 96.88 70 ARG A C 1
ATOM 486 O O . ARG A 1 70 ? -14.801 1.928 24.238 1.00 96.88 70 ARG A O 1
ATOM 493 N N . SER A 1 71 ? -16.000 0.465 25.430 1.00 97.19 71 SER A N 1
ATOM 494 C CA . SER A 1 71 ? -15.285 -0.711 24.921 1.00 97.19 71 SER A CA 1
ATOM 495 C C . SER A 1 71 ? -15.712 -1.096 23.518 1.00 97.19 71 SER A C 1
ATOM 497 O O . SER A 1 71 ? -14.862 -1.480 22.720 1.00 97.19 71 SER A O 1
ATOM 499 N N . GLN A 1 72 ? -17.015 -1.041 23.251 1.00 97.38 72 GLN A N 1
ATOM 500 C CA . GLN A 1 72 ? -17.587 -1.350 21.947 1.00 97.38 72 GLN A CA 1
ATOM 501 C C . GLN A 1 72 ? -17.087 -0.344 20.911 1.00 97.38 72 GLN A C 1
ATOM 503 O O . GLN A 1 72 ? -16.520 -0.766 19.910 1.00 97.38 72 GLN A O 1
ATOM 508 N N . ASP A 1 73 ? -17.124 0.952 21.231 1.00 98.44 73 ASP A N 1
ATOM 509 C CA . ASP A 1 73 ? -16.628 2.020 20.355 1.00 98.44 73 ASP A CA 1
ATOM 510 C C . ASP A 1 73 ? -15.147 1.821 19.981 1.00 98.44 73 ASP A C 1
ATOM 512 O O . ASP A 1 73 ? -14.747 2.004 18.832 1.00 98.44 73 ASP A O 1
ATOM 516 N N . ARG A 1 74 ? -14.299 1.415 20.942 1.00 98.38 74 ARG A N 1
ATOM 517 C CA . ARG A 1 74 ? -12.879 1.121 20.671 1.00 98.38 74 ARG A CA 1
ATOM 518 C C . ARG A 1 74 ? -12.704 -0.090 19.763 1.00 98.38 74 ARG A C 1
ATOM 520 O O . ARG A 1 74 ? -11.860 -0.049 18.871 1.00 98.38 74 ARG A O 1
ATOM 527 N N . ALA A 1 75 ? -13.480 -1.148 19.989 1.00 98.56 75 ALA A N 1
ATOM 528 C CA . ALA A 1 75 ? -13.437 -2.349 19.167 1.00 98.56 75 ALA A CA 1
ATOM 529 C C . ALA A 1 75 ? -13.890 -2.061 17.730 1.00 98.56 75 ALA A C 1
ATOM 531 O O . ALA A 1 75 ? -13.209 -2.461 16.789 1.00 98.56 75 ALA A O 1
ATOM 532 N N . GLU A 1 76 ? -14.986 -1.321 17.561 1.00 98.56 76 GLU A N 1
ATOM 533 C CA . GLU A 1 76 ? -15.490 -0.892 16.254 1.00 98.56 76 GLU A CA 1
ATOM 534 C C . GLU A 1 76 ? -14.454 -0.040 15.518 1.00 98.56 76 GLU A C 1
ATOM 536 O O . GLU A 1 76 ? -14.064 -0.376 14.400 1.00 98.56 76 GLU A O 1
ATOM 541 N N . LEU A 1 77 ? -13.900 0.979 16.180 1.00 98.81 77 LEU A N 1
ATOM 542 C CA . LEU A 1 77 ? -12.856 1.822 15.602 1.00 98.81 77 LEU A CA 1
ATOM 543 C C . LEU A 1 77 ? -11.603 1.024 15.207 1.00 98.81 77 LEU A C 1
ATOM 545 O O . LEU A 1 77 ? -10.992 1.295 14.170 1.00 98.81 77 LEU A O 1
ATOM 549 N N . ALA A 1 78 ? -11.189 0.049 16.018 1.00 98.62 78 ALA A N 1
ATOM 550 C CA . ALA A 1 78 ? -10.042 -0.798 15.702 1.00 98.62 78 ALA A CA 1
ATOM 551 C C . ALA A 1 78 ? -10.308 -1.669 14.461 1.00 98.62 78 ALA A C 1
ATOM 553 O O . ALA A 1 78 ? -9.453 -1.757 13.576 1.00 98.62 78 ALA A O 1
ATOM 554 N N . VAL A 1 79 ? -11.512 -2.241 14.345 1.00 98.75 79 VAL A N 1
ATOM 555 C CA . VAL A 1 79 ? -11.943 -3.008 13.165 1.00 98.75 79 VAL A CA 1
ATOM 556 C C . VAL A 1 79 ? -12.010 -2.123 11.917 1.00 98.75 79 VAL A C 1
ATOM 558 O O . VAL A 1 79 ? -11.510 -2.514 10.863 1.00 98.75 79 VAL A O 1
ATOM 561 N N . GLU A 1 80 ? -12.553 -0.909 12.014 1.00 98.75 80 GLU A N 1
ATOM 562 C CA . GLU A 1 80 ? -12.585 0.042 10.895 1.00 98.75 80 GLU A CA 1
ATOM 563 C C . GLU A 1 80 ? -11.179 0.415 10.412 1.00 98.75 80 GLU A C 1
ATOM 565 O O . GLU A 1 80 ? -10.909 0.435 9.207 1.00 98.75 80 GLU A O 1
ATOM 570 N N . ARG A 1 81 ? -10.251 0.669 11.343 1.00 98.81 81 ARG A N 1
ATOM 571 C CA . ARG A 1 81 ? -8.845 0.953 11.018 1.00 98.81 81 ARG A CA 1
ATOM 572 C C . ARG A 1 81 ? -8.174 -0.224 10.323 1.00 98.81 81 ARG A C 1
ATOM 574 O O . ARG A 1 81 ? -7.445 0.000 9.355 1.00 98.81 81 ARG A O 1
ATOM 581 N N . TYR A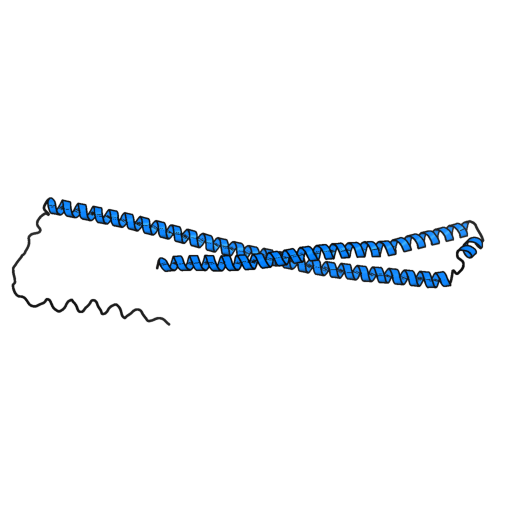 1 82 ? -8.420 -1.447 10.788 1.00 98.81 82 TYR A N 1
ATOM 582 C CA . TYR A 1 82 ? -7.933 -2.656 10.128 1.00 9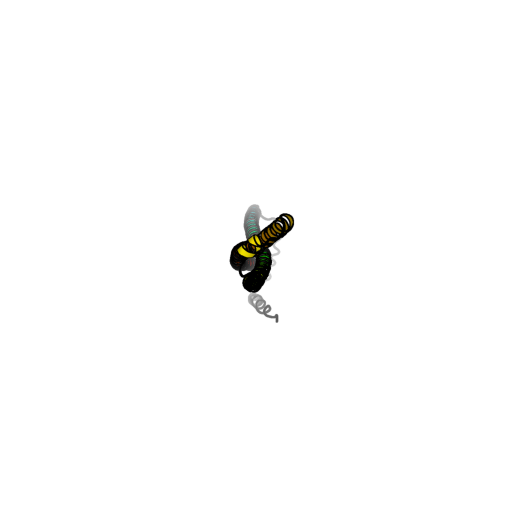8.81 82 TYR A CA 1
ATOM 583 C C . TYR A 1 82 ? -8.494 -2.781 8.707 1.00 98.81 82 TYR A C 1
ATOM 585 O O . TYR A 1 82 ? -7.723 -2.890 7.756 1.00 98.81 82 TYR A O 1
ATOM 593 N N . ASN A 1 83 ? -9.811 -2.652 8.535 1.00 98.75 83 ASN A N 1
ATOM 594 C CA . ASN A 1 83 ? -10.456 -2.721 7.222 1.00 98.75 83 ASN A CA 1
ATOM 595 C C . ASN A 1 83 ? -9.893 -1.668 6.258 1.00 98.75 83 ASN A C 1
ATOM 597 O O . ASN A 1 83 ? -9.586 -1.969 5.103 1.00 98.75 83 ASN A O 1
ATOM 601 N N . LYS A 1 84 ? -9.675 -0.439 6.741 1.00 98.75 84 LYS A N 1
ATOM 602 C CA . LYS A 1 84 ? -8.996 0.598 5.961 1.00 98.75 84 LYS A CA 1
ATOM 603 C C . LYS A 1 84 ? -7.580 0.174 5.561 1.00 98.75 84 LYS A C 1
ATOM 605 O O . LYS A 1 84 ? -7.193 0.377 4.413 1.00 98.75 84 LYS A O 1
ATOM 610 N N . ALA A 1 85 ? -6.808 -0.404 6.477 1.00 98.75 85 ALA A N 1
ATOM 611 C CA . ALA A 1 85 ? -5.450 -0.853 6.186 1.00 98.75 85 ALA A CA 1
ATOM 612 C C . ALA A 1 85 ? -5.411 -1.982 5.146 1.00 98.75 85 ALA A C 1
ATOM 614 O O . ALA A 1 85 ? -4.514 -1.988 4.306 1.00 98.75 85 ALA A O 1
ATOM 615 N N . VAL A 1 86 ? -6.404 -2.876 5.137 1.00 98.81 86 VAL A N 1
ATOM 616 C CA . VAL A 1 86 ? -6.567 -3.903 4.094 1.00 98.81 86 VAL A CA 1
ATOM 617 C C . VAL A 1 86 ? -6.800 -3.262 2.719 1.00 98.81 86 VAL A C 1
ATOM 619 O O . VAL A 1 86 ? -6.147 -3.640 1.746 1.00 98.81 86 VAL A O 1
ATOM 622 N N . VAL A 1 87 ? -7.664 -2.244 2.629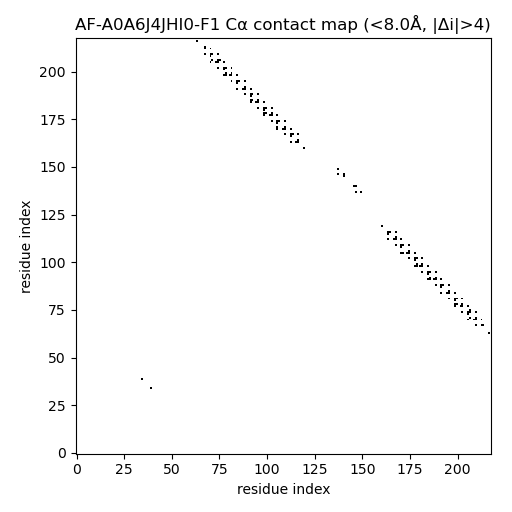 1.00 98.81 87 VAL A N 1
ATOM 623 C CA . VAL A 1 87 ? -7.902 -1.496 1.376 1.00 98.81 87 VAL A CA 1
ATOM 624 C C . VAL A 1 87 ? -6.652 -0.731 0.922 1.00 98.81 87 VAL A C 1
ATOM 626 O O . VAL A 1 87 ? -6.318 -0.709 -0.270 1.00 98.81 87 VAL A O 1
ATOM 629 N N . ASP A 1 88 ? -5.932 -0.118 1.863 1.00 98.62 88 ASP A N 1
ATOM 630 C CA . ASP A 1 88 ? -4.680 0.587 1.586 1.00 98.62 88 ASP A CA 1
ATOM 631 C C . ASP A 1 88 ? -3.603 -0.403 1.071 1.00 98.62 88 ASP A C 1
ATOM 633 O O . ASP A 1 88 ? -2.908 -0.107 0.093 1.00 98.62 88 ASP A O 1
ATOM 637 N N . LEU A 1 89 ? -3.510 -1.607 1.655 1.00 98.81 89 LEU A N 1
ATOM 638 C 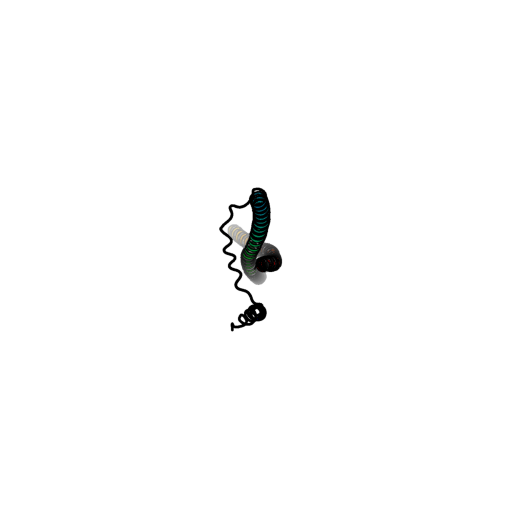CA . LEU A 1 89 ? -2.617 -2.690 1.219 1.00 98.81 89 LEU A CA 1
ATOM 639 C C . LEU A 1 89 ? -2.954 -3.200 -0.186 1.00 98.81 89 LEU A C 1
ATOM 641 O O . LEU A 1 89 ? -2.059 -3.374 -1.018 1.00 98.81 89 LEU A O 1
ATOM 645 N N . ASP A 1 90 ? -4.227 -3.435 -0.475 1.00 98.81 90 ASP A N 1
ATOM 646 C CA . ASP A 1 90 ? -4.684 -3.856 -1.799 1.00 98.81 90 ASP A CA 1
ATOM 647 C C . ASP A 1 90 ? -4.345 -2.796 -2.867 1.00 98.81 90 ASP A C 1
ATOM 649 O O . ASP A 1 90 ? -3.764 -3.096 -3.919 1.00 98.81 90 ASP A O 1
ATOM 653 N N . THR A 1 91 ? -4.563 -1.518 -2.545 1.00 98.81 91 THR A N 1
ATOM 654 C CA . THR A 1 91 ? -4.160 -0.395 -3.402 1.00 98.81 91 THR A CA 1
ATOM 655 C C . THR A 1 91 ? -2.648 -0.367 -3.637 1.00 98.81 91 THR A C 1
ATOM 657 O O . THR A 1 91 ? -2.205 -0.272 -4.788 1.00 98.81 91 THR A O 1
ATOM 660 N N . ALA A 1 92 ? -1.836 -0.489 -2.583 1.00 98.69 92 ALA A N 1
ATOM 661 C CA . ALA A 1 92 ? -0.379 -0.524 -2.700 1.00 98.69 92 ALA A CA 1
ATOM 662 C C . ALA A 1 92 ? 0.100 -1.734 -3.524 1.00 98.69 92 ALA A C 1
ATOM 664 O O . ALA A 1 92 ? 0.968 -1.601 -4.389 1.00 98.69 92 ALA A O 1
ATOM 665 N N . THR A 1 93 ? -0.532 -2.895 -3.340 1.00 98.81 93 THR A N 1
ATOM 666 C CA . THR A 1 93 ? -0.248 -4.126 -4.088 1.00 98.81 93 THR A CA 1
ATOM 667 C C . THR A 1 93 ? -0.526 -3.955 -5.580 1.00 98.81 93 THR A C 1
ATOM 669 O O . THR A 1 93 ? 0.317 -4.317 -6.406 1.00 98.81 93 THR A O 1
ATOM 672 N N . ARG A 1 94 ? -1.663 -3.355 -5.961 1.00 98.81 94 ARG A N 1
ATOM 673 C CA . ARG A 1 94 ? -1.954 -3.045 -7.372 1.00 98.81 94 ARG A CA 1
ATOM 674 C C . ARG A 1 94 ? -0.923 -2.098 -7.977 1.00 98.81 94 ARG A C 1
ATOM 676 O O . ARG A 1 94 ? -0.445 -2.356 -9.081 1.00 98.81 94 ARG A O 1
ATOM 683 N N . ARG A 1 95 ? -0.543 -1.036 -7.259 1.00 98.75 95 ARG A N 1
ATOM 684 C CA . ARG A 1 95 ? 0.465 -0.065 -7.728 1.00 98.75 95 ARG A CA 1
ATOM 685 C C . ARG A 1 95 ? 1.832 -0.720 -7.917 1.00 98.75 95 ARG A C 1
ATOM 687 O O . ARG A 1 95 ? 2.464 -0.509 -8.949 1.00 98.75 95 ARG A O 1
ATOM 694 N N . ALA A 1 96 ? 2.261 -1.561 -6.976 1.00 98.75 96 ALA A N 1
ATOM 695 C CA . ALA A 1 96 ? 3.509 -2.313 -7.085 1.00 98.75 96 ALA A CA 1
ATOM 696 C C . ALA A 1 96 ? 3.494 -3.285 -8.280 1.00 98.75 96 ALA A C 1
ATOM 698 O O . ALA A 1 96 ? 4.470 -3.358 -9.029 1.00 98.75 96 ALA A O 1
ATOM 699 N N . ARG A 1 97 ? 2.377 -3.992 -8.516 1.00 98.69 97 ARG A N 1
ATOM 700 C CA . ARG A 1 97 ? 2.202 -4.866 -9.692 1.00 98.69 97 ARG A CA 1
ATOM 701 C C . ARG A 1 97 ? 2.266 -4.083 -11.005 1.00 98.69 97 ARG A C 1
ATOM 703 O O . ARG A 1 97 ? 3.002 -4.485 -11.903 1.00 98.69 97 ARG A O 1
ATOM 710 N N . ALA A 1 98 ? 1.559 -2.957 -11.096 1.00 98.69 98 ALA A N 1
ATOM 711 C CA . ALA A 1 98 ? 1.591 -2.092 -12.273 1.00 98.69 98 ALA A CA 1
ATOM 712 C C . ALA A 1 98 ? 3.011 -1.574 -12.554 1.00 98.69 98 ALA A C 1
ATOM 714 O O . ALA A 1 98 ? 3.496 -1.667 -13.678 1.00 98.69 98 ALA A O 1
ATOM 715 N N . ALA A 1 99 ? 3.729 -1.121 -11.525 1.00 98.56 99 ALA A N 1
ATOM 716 C CA . ALA A 1 99 ? 5.101 -0.646 -11.679 1.00 98.56 99 ALA A CA 1
ATOM 717 C C . ALA A 1 99 ? 6.073 -1.745 -12.132 1.00 98.56 99 ALA A C 1
ATOM 719 O O . ALA A 1 99 ? 6.947 -1.486 -12.956 1.00 98.56 99 ALA A O 1
ATOM 720 N N . ARG A 1 100 ? 5.906 -2.986 -11.655 1.00 98.44 100 ARG A N 1
ATOM 721 C CA . ARG A 1 100 ? 6.681 -4.136 -12.154 1.00 98.44 100 ARG A CA 1
ATOM 722 C C . ARG A 1 100 ? 6.415 -4.406 -13.638 1.00 98.44 100 ARG A C 1
ATOM 724 O O . ARG A 1 100 ? 7.358 -4.683 -14.375 1.00 98.44 100 ARG A O 1
ATOM 731 N N . ALA A 1 101 ? 5.164 -4.292 -14.087 1.00 98.56 101 ALA A N 1
ATOM 732 C CA . ALA A 1 101 ? 4.825 -4.427 -15.503 1.00 98.56 101 ALA A CA 1
ATOM 733 C C . ALA A 1 101 ? 5.475 -3.319 -16.354 1.00 98.56 101 ALA A C 1
ATOM 735 O O . ALA A 1 101 ? 6.022 -3.603 -17.419 1.00 98.56 101 ALA A O 1
ATOM 736 N N . GLU A 1 102 ? 5.498 -2.079 -15.862 1.00 98.50 102 GLU A N 1
ATOM 737 C CA . GLU A 1 102 ? 6.184 -0.968 -16.534 1.00 98.50 102 GLU A CA 1
ATOM 738 C C . GLU A 1 102 ? 7.702 -1.168 -16.617 1.00 98.50 102 GLU A C 1
ATOM 740 O O . GLU A 1 102 ? 8.298 -0.900 -17.661 1.00 98.50 102 GLU A O 1
ATOM 745 N N . VAL A 1 103 ? 8.335 -1.726 -15.578 1.00 98.69 103 VAL A N 1
ATOM 746 C CA . VAL A 1 103 ? 9.755 -2.118 -15.638 1.00 98.69 103 VAL A CA 1
ATOM 747 C C . VAL A 1 103 ? 9.994 -3.148 -16.744 1.00 98.69 103 VAL A C 1
ATOM 749 O O . VAL A 1 103 ? 10.944 -3.001 -17.513 1.00 98.69 103 VAL A O 1
ATOM 752 N N . ALA A 1 104 ? 9.129 -4.159 -16.876 1.00 98.50 104 ALA A N 1
ATOM 753 C CA . ALA A 1 104 ? 9.248 -5.161 -17.936 1.00 98.50 104 ALA A CA 1
ATOM 754 C C . ALA A 1 104 ? 9.112 -4.535 -19.337 1.00 98.50 104 ALA A C 1
ATOM 756 O O . ALA A 1 104 ? 9.914 -4.827 -20.227 1.00 98.50 104 ALA A O 1
ATOM 757 N N . ARG A 1 105 ? 8.159 -3.611 -19.522 1.00 98.50 105 ARG A N 1
ATOM 758 C CA . ARG A 1 105 ? 7.991 -2.849 -20.774 1.00 98.50 105 ARG A CA 1
ATOM 759 C C . ARG A 1 105 ? 9.217 -1.991 -21.088 1.00 98.50 105 ARG A C 1
ATOM 761 O O . ARG A 1 105 ? 9.699 -1.988 -22.221 1.00 98.50 105 ARG A O 1
ATOM 768 N N . ALA A 1 106 ? 9.761 -1.291 -20.093 1.00 98.44 106 ALA A N 1
ATOM 769 C CA . ALA A 1 106 ? 10.955 -0.473 -20.266 1.00 98.44 106 ALA A CA 1
ATOM 770 C C . ALA A 1 106 ? 12.198 -1.323 -20.579 1.00 98.44 106 ALA A C 1
ATOM 772 O O . ALA A 1 106 ? 12.998 -0.943 -21.434 1.00 98.44 106 ALA A O 1
ATOM 773 N N . ALA A 1 107 ? 12.339 -2.495 -19.952 1.00 98.38 107 ALA A N 1
ATOM 774 C CA . ALA A 1 107 ? 13.406 -3.446 -20.250 1.00 98.38 107 ALA A CA 1
ATOM 775 C C . ALA A 1 107 ? 13.315 -3.984 -21.687 1.00 98.38 107 ALA A C 1
ATOM 777 O O . ALA A 1 107 ? 14.328 -4.007 -22.388 1.00 98.38 107 ALA A O 1
ATOM 778 N N . ALA A 1 108 ? 12.111 -4.330 -22.157 1.00 98.50 108 ALA A N 1
ATOM 779 C CA . ALA A 1 108 ? 11.885 -4.728 -23.545 1.00 98.50 108 ALA A CA 1
ATOM 780 C C . ALA A 1 108 ? 12.263 -3.604 -24.526 1.00 98.50 108 ALA A C 1
ATOM 782 O O . ALA A 1 108 ? 12.973 -3.851 -25.497 1.00 98.50 108 ALA A O 1
ATOM 783 N N . ALA A 1 109 ? 11.889 -2.354 -24.229 1.00 98.06 109 ALA A N 1
ATOM 784 C CA . ALA A 1 109 ? 12.252 -1.203 -25.057 1.00 98.06 109 ALA A CA 1
ATOM 785 C C . ALA A 1 109 ? 13.774 -0.976 -25.141 1.00 98.06 109 ALA A C 1
ATOM 787 O O . ALA A 1 109 ? 14.283 -0.620 -26.203 1.00 98.06 109 ALA A O 1
ATOM 788 N N . VAL A 1 110 ? 14.515 -1.208 -24.049 1.00 98.56 110 VAL A N 1
ATOM 789 C CA . VAL A 1 110 ? 15.990 -1.201 -24.075 1.00 98.56 110 VAL A CA 1
ATOM 790 C C . VAL A 1 110 ? 16.523 -2.328 -24.965 1.00 98.56 110 VAL A C 1
ATOM 792 O O . VAL A 1 110 ? 17.462 -2.104 -25.725 1.00 98.56 110 VAL A O 1
ATOM 795 N N . GLY A 1 111 ? 15.926 -3.522 -24.904 1.00 98.12 111 GLY A N 1
ATOM 796 C CA . GLY A 1 111 ? 16.262 -4.644 -25.785 1.00 98.12 111 GLY A CA 1
ATOM 797 C C . GLY A 1 111 ? 16.092 -4.297 -27.267 1.00 98.12 111 GLY A C 1
ATOM 798 O O . GLY A 1 111 ? 17.028 -4.478 -28.044 1.00 98.12 111 GLY A O 1
ATOM 799 N N . THR A 1 112 ? 14.948 -3.715 -27.638 1.00 97.88 112 THR A N 1
ATOM 800 C CA . THR A 1 112 ? 14.687 -3.237 -29.004 1.00 97.88 112 THR A CA 1
ATOM 801 C C . THR A 1 112 ? 15.705 -2.182 -29.432 1.00 97.88 112 THR A C 1
ATOM 803 O O . THR A 1 112 ? 16.350 -2.351 -30.461 1.00 97.88 112 THR A O 1
ATOM 806 N N . ALA A 1 113 ? 15.948 -1.152 -28.614 1.00 96.69 113 ALA A N 1
ATOM 807 C CA . ALA A 1 113 ? 16.907 -0.098 -28.951 1.00 96.69 113 ALA A CA 1
ATOM 808 C C . ALA A 1 113 ? 18.344 -0.630 -29.129 1.00 96.69 113 ALA A C 1
ATOM 810 O O . ALA A 1 113 ? 19.078 -0.170 -30.003 1.00 96.69 113 ALA A O 1
ATOM 811 N N . ARG A 1 114 ? 18.751 -1.638 -28.344 1.00 97.62 114 ARG A N 1
ATOM 812 C CA . ARG A 1 114 ? 20.041 -2.327 -28.525 1.00 97.62 114 ARG A CA 1
ATOM 813 C C . ARG A 1 114 ? 20.092 -3.117 -29.828 1.00 97.62 114 ARG A C 1
ATOM 815 O O . ARG A 1 114 ? 21.113 -3.083 -30.511 1.00 97.62 114 ARG A O 1
ATOM 822 N N . ALA A 1 115 ? 19.013 -3.812 -30.181 1.00 97.06 115 ALA A N 1
ATOM 823 C CA . ALA A 1 115 ? 18.928 -4.537 -31.444 1.00 97.06 115 ALA A CA 1
ATOM 824 C C . ALA A 1 115 ? 18.986 -3.578 -32.645 1.00 97.06 115 ALA A C 1
ATOM 826 O O . ALA A 1 115 ? 19.655 -3.878 -33.632 1.00 97.06 115 ALA A O 1
ATOM 827 N N . ASP A 1 116 ? 18.333 -2.419 -32.552 1.00 92.94 116 ASP A N 1
ATOM 828 C CA . ASP A 1 116 ? 18.352 -1.373 -33.579 1.00 92.94 116 ASP A CA 1
ATOM 829 C C . ASP A 1 116 ? 19.760 -0.797 -33.754 1.00 92.94 116 ASP A C 1
ATOM 831 O O . ASP A 1 116 ? 20.250 -0.705 -34.881 1.00 92.94 116 ASP A O 1
ATOM 835 N N . LEU A 1 117 ? 20.451 -0.507 -32.644 1.00 93.06 117 LEU A N 1
ATOM 836 C CA . LEU A 1 117 ? 21.856 -0.099 -32.655 1.00 93.06 117 LEU A CA 1
ATOM 837 C C . LEU A 1 117 ? 22.761 -1.168 -33.277 1.00 93.06 117 LEU A C 1
ATOM 839 O O . LEU A 1 117 ? 23.619 -0.838 -34.092 1.00 93.06 117 LEU A O 1
ATOM 843 N N . GLY A 1 118 ? 22.550 -2.446 -32.954 1.00 93.69 118 GLY A N 1
ATOM 844 C CA . GLY A 1 118 ? 23.293 -3.556 -33.553 1.00 93.69 118 GLY A CA 1
ATOM 845 C C . GLY A 1 118 ? 23.067 -3.682 -35.063 1.00 93.69 118 GLY A C 1
ATOM 846 O O . GLY A 1 118 ? 24.023 -3.877 -35.815 1.00 93.69 118 GLY A O 1
ATOM 847 N N . ARG A 1 119 ? 21.821 -3.518 -35.533 1.00 92.38 119 ARG A N 1
ATOM 848 C CA . ARG A 1 119 ? 21.499 -3.510 -36.972 1.00 92.38 119 ARG A CA 1
ATOM 849 C C . ARG A 1 119 ? 22.117 -2.312 -37.683 1.00 92.38 119 ARG A C 1
ATOM 851 O O . ARG A 1 119 ? 22.679 -2.492 -38.760 1.00 92.38 119 ARG A O 1
ATOM 858 N N . PHE A 1 120 ? 22.064 -1.130 -37.070 1.00 87.81 120 PHE A N 1
ATOM 859 C CA . PHE A 1 120 ? 22.730 0.063 -37.585 1.00 87.81 120 PHE A CA 1
ATOM 860 C C . PHE A 1 120 ? 24.242 -0.160 -37.702 1.00 87.81 120 PHE A C 1
ATOM 862 O O . PHE A 1 120 ? 24.786 -0.007 -38.787 1.00 87.81 120 PHE A O 1
ATOM 869 N N . ALA A 1 121 ? 24.904 -0.625 -36.637 1.00 87.81 121 ALA A N 1
ATOM 870 C CA . ALA A 1 121 ? 26.345 -0.879 -36.633 1.00 87.81 121 ALA A CA 1
ATOM 871 C C . ALA A 1 121 ? 26.766 -1.913 -37.691 1.00 87.81 121 ALA A C 1
ATOM 873 O O . ALA A 1 121 ? 27.738 -1.692 -38.411 1.00 87.81 121 ALA A O 1
ATOM 874 N N . ARG A 1 122 ? 26.010 -3.012 -37.841 1.00 89.81 122 ARG A N 1
ATOM 875 C CA . ARG A 1 122 ? 26.246 -4.006 -38.901 1.00 89.81 122 ARG A CA 1
ATOM 876 C C . ARG A 1 122 ? 26.072 -3.393 -40.292 1.00 89.81 122 ARG A C 1
ATOM 878 O O . ARG A 1 122 ? 26.921 -3.618 -41.146 1.00 89.81 122 ARG A O 1
ATOM 885 N N . GLY A 1 123 ? 24.996 -2.639 -40.523 1.00 85.38 123 GLY A N 1
ATOM 886 C CA . GLY A 1 123 ? 24.751 -1.960 -41.798 1.00 85.38 123 GLY A CA 1
ATOM 887 C C . GLY A 1 123 ? 25.872 -0.980 -42.144 1.00 85.38 123 GLY A C 1
ATOM 888 O O . GLY A 1 123 ? 26.418 -1.044 -43.239 1.00 85.38 123 GLY A O 1
ATOM 889 N N . SER A 1 124 ? 26.286 -0.151 -41.182 1.00 78.62 124 SER A N 1
ATOM 890 C CA . SER A 1 124 ? 27.409 0.777 -41.334 1.00 78.62 124 SER A CA 1
ATOM 891 C C . SER A 1 124 ? 28.738 0.070 -41.580 1.00 78.62 124 SER A C 1
ATOM 893 O O . SER A 1 124 ? 29.526 0.568 -42.370 1.00 78.62 124 SER A O 1
ATOM 895 N N . TYR A 1 125 ? 28.998 -1.080 -40.949 1.00 81.00 125 TYR A N 1
ATOM 896 C CA . TYR A 1 125 ? 30.205 -1.866 -41.214 1.00 81.00 125 TYR A CA 1
ATOM 897 C C . TYR A 1 125 ? 30.197 -2.434 -42.634 1.00 81.00 125 TYR A C 1
ATOM 899 O O . TYR A 1 125 ? 31.141 -2.196 -43.375 1.00 81.00 125 TYR A O 1
ATOM 907 N N . MET A 1 126 ? 29.111 -3.103 -43.040 1.00 79.75 126 MET A N 1
ATOM 908 C CA . MET A 1 126 ? 28.991 -3.697 -44.378 1.00 79.75 126 MET A CA 1
ATOM 909 C C . MET A 1 126 ? 29.042 -2.632 -45.482 1.00 79.75 126 MET A C 1
ATOM 911 O O . MET A 1 126 ? 29.670 -2.839 -46.517 1.00 79.75 126 MET A O 1
ATOM 915 N N . GLN A 1 127 ? 28.423 -1.472 -45.248 1.00 70.19 127 GLN A N 1
ATOM 916 C CA . GLN A 1 127 ? 28.439 -0.350 -46.181 1.00 70.19 127 GLN A CA 1
ATOM 917 C C . GLN A 1 127 ? 29.759 0.437 -46.132 1.00 70.19 127 GLN A C 1
ATOM 919 O O . GLN A 1 127 ? 30.209 0.949 -47.144 1.00 70.19 127 GLN A O 1
ATOM 924 N N . GLY A 1 128 ? 30.432 0.502 -44.983 1.00 60.03 128 GLY A N 1
ATOM 925 C CA . GLY A 1 128 ? 31.781 1.059 -44.854 1.00 60.03 128 GLY A CA 1
ATOM 926 C C . GLY A 1 128 ? 32.844 0.182 -45.518 1.00 60.03 128 GLY A C 1
ATOM 927 O O . GLY A 1 128 ? 33.777 0.706 -46.116 1.00 60.03 128 GLY A O 1
ATOM 928 N N . SER A 1 129 ? 32.670 -1.144 -45.498 1.00 52.84 129 SER A N 1
ATOM 929 C CA . SER A 1 129 ? 33.505 -2.083 -46.255 1.00 52.84 129 SER A CA 1
ATOM 930 C C . SER A 1 129 ? 33.266 -2.025 -47.768 1.00 52.84 129 SER A C 1
ATOM 932 O O . SER A 1 129 ? 34.160 -2.398 -48.520 1.00 52.84 129 SER A O 1
ATOM 934 N N . THR A 1 130 ? 32.114 -1.522 -48.233 1.00 49.72 130 THR A N 1
ATOM 935 C CA . THR A 1 130 ? 31.894 -1.199 -49.657 1.00 49.72 130 THR A CA 1
ATOM 936 C C . THR A 1 130 ? 32.283 0.242 -50.016 1.00 49.72 130 THR A C 1
ATOM 938 O O . THR A 1 130 ? 32.602 0.509 -51.169 1.00 49.72 130 THR A O 1
ATOM 941 N N . LEU A 1 131 ? 32.315 1.163 -49.046 1.00 48.62 131 LEU A N 1
ATOM 942 C CA . LEU A 1 131 ? 32.695 2.577 -49.189 1.00 48.62 131 LEU A CA 1
ATOM 943 C C . LEU A 1 131 ? 34.127 2.858 -48.702 1.00 48.62 131 LEU A C 1
ATOM 945 O O . LEU A 1 131 ? 34.385 3.930 -48.156 1.00 48.62 131 LEU A O 1
ATOM 949 N N . GLY A 1 132 ? 35.058 1.917 -48.896 1.00 49.31 132 GLY A N 1
ATOM 950 C CA . GLY A 1 132 ? 36.441 1.935 -48.386 1.00 49.31 132 GLY A CA 1
ATOM 951 C C . GLY A 1 132 ? 37.312 3.150 -48.745 1.00 49.31 132 GLY A C 1
ATOM 952 O O . GLY A 1 132 ? 38.494 3.166 -48.420 1.00 49.31 132 GLY A O 1
ATOM 953 N N . SER A 1 133 ? 36.759 4.189 -49.364 1.00 52.34 133 SER A N 1
ATOM 954 C CA . SER A 1 133 ? 37.348 5.516 -49.338 1.00 52.34 133 SER A CA 1
ATOM 955 C C . SER A 1 133 ? 36.268 6.584 -49.517 1.00 52.34 133 SER A C 1
ATOM 957 O O . SER A 1 133 ? 36.077 7.103 -50.607 1.00 52.34 133 SER A O 1
ATOM 959 N N . THR A 1 134 ? 35.521 6.928 -48.466 1.00 57.22 134 THR A N 1
ATOM 960 C CA . THR A 1 134 ? 34.604 8.086 -48.499 1.00 57.22 134 THR A CA 1
ATOM 961 C C . THR A 1 134 ? 35.353 9.389 -48.778 1.00 57.22 134 THR A C 1
ATOM 963 O O . THR A 1 134 ? 34.817 10.265 -49.445 1.00 57.22 134 THR A O 1
ATOM 966 N N . THR A 1 135 ? 36.614 9.499 -48.355 1.00 56.56 135 THR A N 1
ATOM 967 C CA . THR A 1 135 ? 37.511 10.607 -48.707 1.00 56.56 135 THR A CA 1
ATOM 968 C C . THR A 1 135 ? 37.929 10.583 -50.180 1.00 56.56 135 THR A C 1
ATOM 970 O O . THR A 1 135 ? 37.852 11.631 -50.811 1.00 56.56 135 THR A O 1
ATOM 973 N N . ALA A 1 136 ? 38.293 9.437 -50.777 1.00 57.53 136 ALA A N 1
ATOM 974 C CA . ALA A 1 136 ? 38.554 9.399 -52.226 1.00 57.53 136 ALA A CA 1
ATOM 975 C C . ALA A 1 136 ? 37.269 9.534 -53.051 1.00 57.53 136 ALA A C 1
ATOM 977 O O . ALA A 1 136 ? 37.293 10.164 -54.095 1.00 57.53 136 ALA A O 1
ATOM 978 N N . ALA A 1 137 ? 36.133 9.036 -52.564 1.00 58.53 137 ALA A N 1
ATOM 979 C CA . ALA A 1 137 ? 34.837 9.219 -53.206 1.00 58.53 137 ALA A CA 1
ATOM 980 C C . ALA A 1 137 ? 34.365 10.679 -53.139 1.00 58.53 137 ALA A C 1
ATOM 982 O O . ALA A 1 137 ? 33.716 11.145 -54.062 1.00 58.53 137 ALA A O 1
ATOM 983 N N . LEU A 1 138 ? 34.679 11.437 -52.084 1.00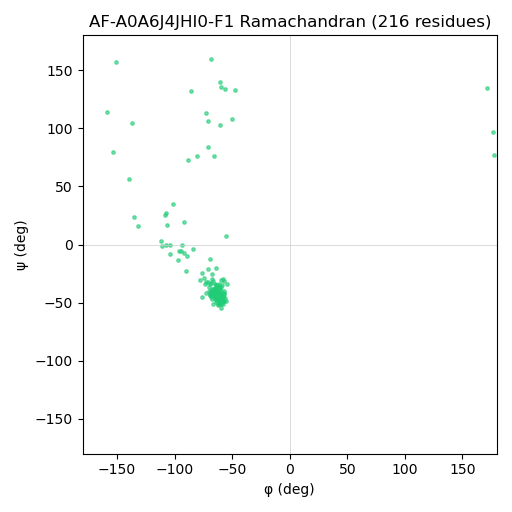 62.25 138 LEU A N 1
ATOM 984 C CA . LEU A 1 138 ? 34.406 12.881 -52.042 1.00 62.25 138 LEU A CA 1
ATOM 985 C C . LEU A 1 138 ? 35.350 13.674 -52.964 1.00 62.25 138 LEU A C 1
ATOM 987 O O . LEU A 1 138 ? 34.920 14.670 -53.537 1.00 62.25 138 LEU A O 1
ATOM 991 N N . LEU A 1 139 ? 36.597 13.218 -53.136 1.00 67.06 139 LEU A N 1
ATOM 992 C CA . LEU A 1 139 ? 37.583 13.807 -54.055 1.00 67.06 139 LEU A CA 1
ATOM 993 C C . LEU A 1 139 ? 37.332 13.452 -55.538 1.00 67.06 139 LEU A C 1
ATOM 995 O O . LEU A 1 139 ? 37.719 14.222 -56.407 1.00 67.06 139 LEU A O 1
ATOM 999 N N . ASP A 1 140 ? 36.653 12.336 -55.820 1.00 67.50 140 ASP A N 1
ATOM 1000 C CA . ASP A 1 140 ? 36.240 11.860 -57.157 1.00 67.50 140 ASP A CA 1
ATOM 1001 C C . ASP A 1 140 ? 34.823 12.348 -57.552 1.00 67.50 140 ASP A C 1
ATOM 1003 O O . ASP A 1 140 ? 34.129 11.765 -58.384 1.00 67.50 140 ASP A O 1
ATOM 1007 N N . ALA A 1 141 ? 34.304 13.395 -56.902 1.00 70.31 141 ALA A N 1
ATOM 1008 C CA . ALA A 1 141 ? 33.023 13.991 -57.282 1.00 70.31 141 ALA A CA 1
ATOM 1009 C C . ALA A 1 141 ? 33.167 14.777 -58.597 1.00 70.31 141 ALA A C 1
ATOM 1011 O O . ALA A 1 141 ? 33.828 15.812 -58.639 1.00 70.31 141 ALA A O 1
ATOM 1012 N N . GLY A 1 142 ? 32.524 14.298 -59.667 1.00 73.06 142 GLY A N 1
ATOM 1013 C CA . GLY A 1 142 ? 32.626 14.882 -61.011 1.00 73.06 142 GLY A CA 1
ATOM 1014 C C . GLY A 1 142 ? 31.963 16.255 -61.181 1.00 73.06 142 GLY A C 1
ATOM 1015 O O . GLY A 1 142 ? 32.195 16.916 -62.193 1.00 73.06 142 GLY A O 1
ATOM 1016 N N . SER A 1 143 ? 31.150 16.710 -60.217 1.00 78.31 143 SER A N 1
ATOM 1017 C CA . SER A 1 143 ? 30.487 18.016 -60.259 1.00 78.31 143 SER A CA 1
ATOM 1018 C C . SER A 1 143 ? 30.226 18.614 -58.860 1.00 78.31 143 SER A C 1
ATOM 1020 O O . SER A 1 143 ? 30.094 17.876 -57.880 1.00 78.31 143 SER A O 1
ATOM 1022 N N . PRO A 1 144 ? 30.070 19.951 -58.742 1.00 78.12 144 PRO A N 1
ATOM 1023 C CA . PRO A 1 144 ? 29.678 20.608 -57.487 1.00 78.12 144 PRO A CA 1
ATOM 1024 C C . PRO A 1 144 ? 28.333 20.125 -56.917 1.00 78.12 144 PRO A C 1
ATOM 1026 O O . PRO A 1 144 ? 28.139 20.114 -55.702 1.00 78.12 144 PRO A O 1
ATOM 1029 N N . THR A 1 145 ? 27.412 19.696 -57.785 1.00 81.19 145 THR A N 1
ATOM 1030 C CA . THR A 1 145 ? 26.099 19.162 -57.389 1.00 81.19 145 THR A CA 1
ATOM 1031 C C . THR A 1 145 ? 26.233 17.794 -56.719 1.00 81.19 145 THR A C 1
ATOM 1033 O O . THR A 1 145 ? 25.588 17.549 -55.700 1.00 81.19 145 THR A O 1
ATOM 1036 N N . ASP A 1 146 ? 27.117 16.927 -57.224 1.00 78.06 146 ASP A N 1
ATOM 1037 C CA . ASP A 1 146 ? 27.381 15.608 -56.626 1.00 78.06 146 ASP A CA 1
ATOM 1038 C C . ASP A 1 146 ? 28.005 15.725 -55.230 1.00 78.06 146 ASP A C 1
ATOM 1040 O O . ASP A 1 146 ? 27.722 14.922 -54.338 1.00 78.06 146 ASP A O 1
ATOM 1044 N N . LEU A 1 147 ? 28.834 16.750 -55.018 1.00 78.56 147 LEU A N 1
ATOM 1045 C CA . LEU A 1 147 ? 29.438 17.059 -53.721 1.00 78.56 147 LEU A CA 1
ATOM 1046 C C . LEU A 1 147 ? 28.376 17.429 -52.673 1.00 78.56 147 LEU A C 1
ATOM 1048 O O . LEU A 1 147 ? 28.418 16.910 -51.556 1.00 78.56 147 LEU A O 1
ATOM 1052 N N . LEU A 1 148 ? 27.394 18.261 -53.042 1.00 82.94 148 LEU A N 1
ATOM 1053 C CA . LEU A 1 148 ? 26.276 18.634 -52.166 1.00 82.94 148 LEU A CA 1
ATOM 1054 C C . LEU A 1 148 ? 25.380 17.434 -51.833 1.00 82.94 148 LEU A C 1
ATOM 1056 O O . LEU A 1 148 ? 25.091 17.196 -50.664 1.00 82.94 148 LEU A O 1
ATOM 1060 N N . GLN A 1 149 ? 25.014 16.617 -52.826 1.00 80.69 149 GLN A N 1
ATOM 1061 C CA . GLN A 1 149 ? 24.204 15.411 -52.597 1.00 80.69 149 GLN A CA 1
ATOM 1062 C C . GLN A 1 149 ? 24.900 14.408 -51.663 1.00 80.69 149 GLN A C 1
ATOM 1064 O O . GLN A 1 149 ? 24.261 13.781 -50.814 1.00 80.69 149 GLN A O 1
ATOM 1069 N N . ARG A 1 150 ? 26.226 14.262 -51.788 1.00 76.38 150 ARG A N 1
ATOM 1070 C CA . ARG A 1 150 ? 27.030 13.410 -50.899 1.00 76.38 150 ARG A CA 1
ATOM 1071 C C . ARG A 1 150 ? 27.132 13.989 -49.484 1.00 76.38 150 ARG A C 1
ATOM 1073 O O . ARG A 1 150 ? 27.087 13.215 -48.527 1.00 76.38 150 ARG A O 1
ATOM 1080 N N . ALA A 1 151 ? 27.226 15.312 -49.337 1.00 78.12 151 ALA A N 1
ATOM 1081 C CA . ALA A 1 151 ? 27.209 15.982 -48.036 1.00 78.12 151 ALA A CA 1
ATOM 1082 C C . ALA A 1 151 ? 25.859 15.807 -47.316 1.00 78.12 151 ALA A C 1
ATOM 1084 O O . ALA A 1 151 ? 25.849 15.440 -46.140 1.00 78.12 151 ALA A O 1
ATOM 1085 N N . ASP A 1 152 ? 24.738 15.956 -48.029 1.00 81.69 152 ASP A N 1
ATOM 1086 C CA . ASP A 1 152 ? 23.389 15.737 -47.489 1.00 81.69 152 ASP A CA 1
ATOM 1087 C C . ASP A 1 152 ? 23.182 14.289 -47.020 1.00 81.69 152 ASP A C 1
ATOM 1089 O O . ASP A 1 152 ? 22.612 14.041 -45.954 1.00 81.69 152 ASP A O 1
ATOM 1093 N N . LEU A 1 153 ? 23.686 13.307 -47.777 1.00 79.56 153 LEU A N 1
ATOM 1094 C CA . LEU A 1 153 ? 23.614 11.898 -47.388 1.00 79.56 153 LEU A CA 1
ATOM 1095 C C . LEU A 1 153 ? 24.433 11.608 -46.119 1.00 79.56 153 LEU A C 1
ATOM 1097 O O . LEU A 1 153 ? 23.999 10.828 -45.264 1.00 79.56 153 LEU A O 1
ATOM 1101 N N . LEU A 1 154 ? 25.608 12.230 -45.986 1.00 77.50 154 LEU A N 1
ATOM 1102 C CA . LEU A 1 154 ? 26.477 12.076 -44.819 1.00 77.50 154 LEU A CA 1
ATOM 1103 C C . LEU A 1 154 ? 25.865 12.730 -43.572 1.00 77.50 154 LEU A C 1
ATOM 1105 O O . LEU A 1 154 ? 25.881 12.127 -42.497 1.00 77.50 154 LEU A O 1
ATOM 1109 N N . ASP A 1 155 ? 25.274 13.916 -43.723 1.00 78.06 155 ASP A N 1
ATOM 1110 C CA . ASP A 1 155 ? 24.528 14.598 -42.663 1.00 78.06 155 ASP A CA 1
ATOM 1111 C C . ASP A 1 155 ? 23.302 13.778 -42.228 1.00 78.06 155 ASP A C 1
ATOM 1113 O O . ASP A 1 155 ? 23.101 13.536 -41.036 1.00 78.06 155 ASP A O 1
ATOM 1117 N N . TYR A 1 156 ? 22.537 13.231 -43.180 1.00 80.38 156 TYR A N 1
ATOM 1118 C CA . TYR A 1 156 ? 21.424 12.324 -42.891 1.00 80.38 156 TYR A CA 1
ATOM 1119 C C . TYR A 1 156 ? 21.876 11.060 -42.137 1.00 80.38 156 TYR A C 1
ATOM 1121 O O . TYR A 1 156 ? 21.251 10.660 -41.148 1.00 80.38 156 TYR A O 1
ATOM 1129 N N . ALA A 1 157 ? 22.986 10.437 -42.548 1.00 78.19 157 ALA A N 1
ATOM 1130 C CA . ALA A 1 157 ? 23.559 9.284 -41.853 1.00 78.19 157 ALA A CA 1
ATOM 1131 C C . ALA A 1 157 ? 24.050 9.642 -40.435 1.00 78.19 157 ALA A C 1
ATOM 1133 O O . ALA A 1 157 ? 23.854 8.862 -39.495 1.00 78.19 157 ALA A O 1
ATOM 1134 N N . GLY A 1 158 ? 24.639 10.831 -40.264 1.00 78.44 158 GLY A N 1
ATOM 1135 C CA . GLY A 1 158 ? 25.049 11.387 -38.975 1.00 78.44 158 GLY A CA 1
ATOM 1136 C C . GLY A 1 158 ? 23.868 11.613 -38.031 1.00 78.44 158 GLY A C 1
ATOM 1137 O O . GLY A 1 158 ? 23.886 11.122 -36.899 1.00 78.44 158 GLY A O 1
ATOM 1138 N N . LYS A 1 159 ? 22.799 12.256 -38.514 1.00 83.06 159 LYS A N 1
ATOM 1139 C CA . LYS A 1 159 ? 21.532 12.434 -37.782 1.00 83.06 159 LYS A CA 1
ATOM 1140 C C . LYS A 1 159 ? 20.949 11.093 -37.350 1.00 83.06 159 LYS A C 1
ATOM 1142 O O . LYS A 1 159 ? 20.649 10.895 -36.176 1.00 83.06 159 LYS A O 1
ATOM 1147 N N . ARG A 1 160 ? 20.914 10.112 -38.255 1.00 82.31 160 ARG A N 1
ATOM 1148 C CA . ARG A 1 160 ? 20.387 8.777 -37.950 1.00 82.31 160 ARG A CA 1
ATOM 1149 C C . ARG A 1 160 ? 21.204 8.027 -36.893 1.00 82.31 160 ARG A C 1
ATOM 1151 O O . ARG A 1 160 ? 20.627 7.317 -36.071 1.00 82.31 160 ARG A O 1
ATOM 1158 N N . LYS A 1 161 ? 22.531 8.197 -36.865 1.00 82.12 161 LYS A N 1
ATOM 1159 C CA . LYS A 1 161 ? 23.390 7.662 -35.793 1.00 82.12 161 LYS A CA 1
ATOM 1160 C C . LYS A 1 161 ? 23.034 8.272 -34.435 1.00 82.12 161 LYS A C 1
ATOM 1162 O O . LYS A 1 161 ? 22.900 7.538 -33.453 1.00 82.12 161 LYS A O 1
ATOM 1167 N N . LEU A 1 162 ? 22.887 9.597 -34.384 1.00 87.31 162 LEU A N 1
ATOM 1168 C CA . LEU A 1 162 ? 22.516 10.319 -33.165 1.00 87.31 162 LEU A CA 1
ATOM 1169 C C . LEU A 1 162 ? 21.118 9.913 -32.677 1.00 87.31 162 LEU A C 1
ATOM 1171 O O . LEU A 1 162 ? 20.929 9.715 -31.479 1.00 87.31 162 LEU A O 1
ATOM 1175 N N . ASP A 1 163 ? 20.176 9.676 -33.589 1.00 90.44 163 ASP A N 1
ATOM 1176 C CA . ASP A 1 163 ? 18.821 9.235 -33.248 1.00 90.44 163 ASP A CA 1
ATOM 1177 C C . ASP A 1 163 ? 18.786 7.844 -32.605 1.00 90.44 163 ASP A C 1
ATOM 1179 O O . ASP A 1 163 ? 18.077 7.633 -31.614 1.00 90.44 163 ASP A O 1
ATOM 1183 N N . VAL A 1 164 ? 19.554 6.886 -33.136 1.00 91.06 164 VAL A N 1
ATOM 1184 C CA . VAL A 1 164 ? 19.608 5.513 -32.603 1.00 91.06 164 VAL A CA 1
ATOM 1185 C C . VAL A 1 164 ? 20.272 5.490 -31.223 1.00 91.06 164 VAL A C 1
ATOM 1187 O O . VAL A 1 164 ? 19.747 4.862 -30.299 1.00 91.06 164 VAL A O 1
ATOM 1190 N N . LEU A 1 165 ? 21.379 6.222 -31.046 1.00 93.25 165 LEU A N 1
ATOM 1191 C CA . LEU A 1 165 ? 22.040 6.365 -29.744 1.00 93.25 165 LEU A CA 1
ATOM 1192 C C . LEU A 1 165 ? 21.141 7.083 -28.732 1.00 93.25 165 LEU A C 1
ATOM 1194 O O . LEU A 1 165 ? 20.937 6.577 -27.628 1.00 93.25 165 LEU A O 1
ATOM 1198 N N . GLY A 1 166 ? 20.521 8.194 -29.133 1.00 94.94 166 GLY A N 1
ATOM 1199 C CA . GLY A 1 166 ? 19.583 8.932 -28.292 1.00 94.94 166 GLY A CA 1
ATOM 1200 C C . GLY A 1 166 ? 18.359 8.098 -27.906 1.00 94.94 166 GLY A C 1
ATOM 1201 O O . GLY A 1 166 ? 17.850 8.209 -26.792 1.00 94.94 166 GLY A O 1
ATOM 1202 N N . THR A 1 167 ? 17.891 7.207 -28.784 1.00 95.50 167 THR A N 1
ATOM 1203 C CA . THR A 1 167 ? 16.788 6.283 -28.475 1.00 95.50 167 THR A CA 1
ATOM 1204 C C . THR A 1 167 ? 17.183 5.263 -27.409 1.00 95.50 167 THR A C 1
ATOM 1206 O O . THR A 1 167 ? 16.412 5.040 -26.470 1.00 95.50 167 THR A O 1
ATOM 1209 N N . LEU A 1 168 ? 18.385 4.686 -27.501 1.00 97.25 168 LEU A N 1
ATOM 1210 C CA . LEU A 1 168 ? 18.910 3.771 -26.485 1.00 97.25 168 LEU A CA 1
ATOM 1211 C C . LEU A 1 168 ? 19.120 4.468 -25.137 1.00 97.25 168 LEU A C 1
ATOM 1213 O O . LEU A 1 168 ? 18.749 3.918 -24.095 1.00 97.25 168 LEU A O 1
ATOM 1217 N N . GLU A 1 169 ? 19.677 5.676 -25.146 1.00 97.88 169 GLU A N 1
ATOM 1218 C CA . GLU A 1 169 ? 19.901 6.463 -23.935 1.00 97.88 169 GLU A CA 1
ATOM 1219 C C . GLU A 1 169 ? 18.574 6.790 -23.239 1.00 97.88 169 GLU A C 1
ATOM 1221 O O . GLU A 1 169 ? 18.376 6.426 -22.077 1.00 97.88 169 GLU A O 1
ATOM 1226 N N . ARG A 1 170 ? 17.600 7.349 -23.973 1.00 98.12 170 ARG A N 1
ATOM 1227 C CA . ARG A 1 170 ? 16.252 7.625 -23.444 1.00 98.12 170 ARG A CA 1
ATOM 1228 C C . ARG A 1 170 ? 15.570 6.365 -22.911 1.00 98.12 170 ARG A C 1
ATOM 1230 O O . ARG A 1 170 ? 14.902 6.421 -21.877 1.00 98.12 170 ARG A O 1
ATOM 1237 N N . ALA A 1 171 ? 15.715 5.225 -23.592 1.00 98.12 171 ALA A N 1
ATOM 1238 C CA . ALA A 1 171 ? 15.164 3.954 -23.123 1.00 98.12 171 ALA A CA 1
ATOM 1239 C C . ALA A 1 171 ? 15.822 3.483 -21.817 1.00 98.12 171 ALA A C 1
ATOM 1241 O O . ALA A 1 171 ? 15.126 3.013 -20.915 1.00 98.12 171 ALA A O 1
ATOM 1242 N N . THR A 1 172 ? 17.137 3.656 -21.691 1.00 98.31 172 THR A N 1
ATOM 1243 C CA . THR A 1 172 ? 17.908 3.277 -20.499 1.00 98.31 172 THR A CA 1
ATOM 1244 C C . THR A 1 172 ? 17.552 4.154 -19.299 1.00 98.31 172 THR A C 1
ATOM 1246 O O . THR A 1 172 ? 17.266 3.624 -18.225 1.00 98.31 172 THR A O 1
ATOM 1249 N N . VAL A 1 173 ? 17.469 5.475 -19.489 1.00 98.50 173 VAL A N 1
ATOM 1250 C CA . VAL A 1 173 ? 17.024 6.423 -18.451 1.00 98.50 173 VAL A CA 1
ATOM 1251 C C . VAL A 1 173 ? 15.600 6.103 -18.001 1.00 98.50 173 VAL A C 1
ATOM 1253 O O . VAL A 1 173 ? 15.331 5.990 -16.805 1.00 98.50 173 VAL A O 1
ATOM 1256 N N . ARG A 1 174 ? 14.681 5.876 -18.950 1.00 98.00 174 ARG A N 1
ATOM 1257 C CA . ARG A 1 174 ? 13.301 5.483 -18.631 1.00 98.00 174 ARG A CA 1
ATOM 1258 C C . ARG A 1 174 ? 13.263 4.200 -17.805 1.00 98.00 174 ARG A C 1
ATOM 1260 O O . ARG A 1 174 ? 12.560 4.161 -16.799 1.00 98.00 174 ARG A O 1
ATOM 1267 N N . ARG A 1 175 ? 14.038 3.178 -18.182 1.00 98.38 175 ARG A N 1
ATOM 1268 C CA . ARG A 1 175 ? 14.146 1.933 -17.413 1.00 98.38 175 ARG A CA 1
ATOM 1269 C C . ARG A 1 175 ? 14.613 2.205 -15.980 1.00 98.38 175 ARG A C 1
ATOM 1271 O O . ARG A 1 175 ? 13.929 1.783 -15.050 1.00 98.38 175 ARG A O 1
ATOM 1278 N N . ALA A 1 176 ? 15.698 2.954 -15.791 1.00 98.50 176 ALA A N 1
ATOM 1279 C CA . ALA A 1 176 ? 16.205 3.291 -14.458 1.00 98.50 176 ALA A CA 1
ATOM 1280 C C . ALA A 1 176 ? 15.150 4.014 -13.594 1.00 98.50 176 ALA A C 1
ATOM 1282 O O . ALA A 1 176 ? 14.946 3.662 -12.428 1.00 98.50 176 ALA A O 1
ATOM 1283 N N . ASN A 1 177 ? 14.407 4.956 -14.182 1.00 98.38 177 ASN A N 1
ATOM 1284 C CA . ASN A 1 177 ? 13.322 5.672 -13.504 1.00 98.38 177 ASN A CA 1
ATOM 1285 C C . ASN A 1 177 ? 12.158 4.744 -13.116 1.00 98.38 177 ASN A C 1
ATOM 1287 O O . ASN A 1 177 ? 11.643 4.825 -11.994 1.00 98.38 177 ASN A O 1
ATOM 1291 N N . THR A 1 178 ? 11.758 3.830 -14.009 1.00 98.50 178 THR A N 1
ATOM 1292 C CA . THR A 1 178 ? 10.712 2.835 -13.712 1.00 98.50 178 THR A CA 1
ATOM 1293 C C . THR A 1 178 ? 11.150 1.853 -12.626 1.00 98.50 178 THR A C 1
ATOM 1295 O O . THR A 1 178 ? 10.360 1.550 -11.736 1.00 98.50 178 THR A O 1
ATOM 1298 N N . GLU A 1 179 ? 12.414 1.418 -12.622 1.00 98.62 179 GLU A N 1
ATOM 1299 C CA . GLU A 1 179 ? 12.963 0.537 -11.584 1.00 98.62 179 GLU A CA 1
ATOM 1300 C C . GLU A 1 179 ? 13.008 1.237 -10.220 1.00 98.62 179 GLU A C 1
ATOM 1302 O O . GLU A 1 179 ? 12.628 0.646 -9.209 1.00 98.62 179 GLU A O 1
ATOM 1307 N N . SER A 1 180 ? 13.417 2.510 -10.183 1.00 98.69 180 SER A N 1
ATOM 1308 C CA . SER A 1 180 ? 13.380 3.326 -8.963 1.00 98.69 180 SER A CA 1
ATOM 1309 C C . SER A 1 180 ? 11.956 3.451 -8.412 1.00 98.69 180 SER A C 1
ATOM 1311 O O . SER A 1 180 ? 11.703 3.192 -7.233 1.00 98.69 180 SER A O 1
ATOM 1313 N N . THR A 1 181 ? 10.994 3.744 -9.290 1.00 98.62 181 THR A N 1
ATOM 1314 C CA . THR A 1 181 ? 9.571 3.822 -8.935 1.00 98.62 181 THR A CA 1
ATOM 1315 C C . THR A 1 181 ? 9.038 2.483 -8.420 1.00 98.62 181 THR A C 1
ATOM 1317 O O . THR A 1 181 ? 8.356 2.452 -7.397 1.00 98.62 181 THR A O 1
ATOM 1320 N N . ALA A 1 182 ? 9.376 1.370 -9.074 1.00 98.75 182 ALA A N 1
ATOM 1321 C CA . ALA A 1 182 ? 8.960 0.038 -8.647 1.00 98.75 182 ALA A CA 1
ATOM 1322 C C . ALA A 1 182 ? 9.530 -0.336 -7.271 1.00 98.75 182 ALA A C 1
ATOM 1324 O O . ALA A 1 182 ? 8.804 -0.898 -6.453 1.00 98.75 182 ALA A O 1
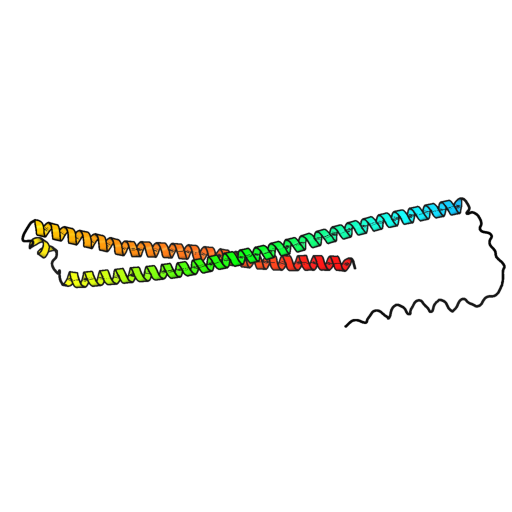ATOM 1325 N N . ARG A 1 183 ? 10.791 0.020 -6.978 1.00 98.69 183 ARG A N 1
ATOM 1326 C CA . ARG A 1 183 ? 11.391 -0.181 -5.646 1.00 98.69 183 ARG A CA 1
ATOM 1327 C C . ARG A 1 183 ? 10.648 0.598 -4.564 1.00 98.69 183 ARG A C 1
ATOM 1329 O O . ARG A 1 183 ? 10.315 0.020 -3.533 1.00 98.69 183 ARG A O 1
ATOM 1336 N N . ARG A 1 184 ? 10.338 1.875 -4.811 1.00 98.81 184 ARG A N 1
ATOM 1337 C CA . ARG A 1 184 ? 9.553 2.697 -3.877 1.00 98.81 184 ARG A CA 1
ATOM 1338 C C . ARG A 1 184 ? 8.171 2.093 -3.620 1.00 98.81 184 ARG A C 1
ATOM 1340 O O . ARG A 1 184 ? 7.788 1.922 -2.470 1.00 98.81 184 ARG A O 1
ATOM 1347 N N . LEU A 1 185 ? 7.445 1.722 -4.674 1.00 98.75 185 LEU A N 1
ATOM 1348 C CA . LEU A 1 185 ? 6.095 1.161 -4.540 1.00 98.75 185 LEU A CA 1
ATOM 1349 C C . LEU A 1 185 ? 6.089 -0.222 -3.873 1.00 98.75 185 LEU A C 1
ATOM 1351 O O . LEU A 1 185 ? 5.136 -0.562 -3.180 1.00 98.75 185 LEU A O 1
ATOM 1355 N N . LEU A 1 186 ? 7.158 -1.006 -4.028 1.00 98.75 186 LEU A N 1
ATOM 1356 C CA . LEU A 1 186 ? 7.332 -2.251 -3.282 1.00 98.75 186 LEU A CA 1
ATOM 1357 C C . LEU A 1 186 ? 7.561 -1.995 -1.785 1.00 98.75 186 LEU A C 1
ATOM 1359 O O . LEU A 1 186 ? 7.016 -2.717 -0.953 1.00 98.75 186 LEU A O 1
ATOM 1363 N N . ALA A 1 187 ? 8.334 -0.965 -1.434 1.00 98.75 187 ALA A N 1
ATOM 1364 C CA . ALA A 1 187 ? 8.506 -0.560 -0.041 1.00 98.75 187 ALA A CA 1
ATOM 1365 C C . ALA A 1 187 ? 7.184 -0.059 0.569 1.00 98.75 187 ALA A C 1
ATOM 1367 O O . ALA A 1 187 ? 6.851 -0.440 1.689 1.00 98.75 187 ALA A O 1
ATOM 1368 N N . GLU A 1 188 ? 6.394 0.715 -0.183 1.00 98.69 188 GLU A N 1
ATOM 1369 C CA . GLU A 1 188 ? 5.045 1.136 0.226 1.00 98.69 188 GLU A CA 1
ATOM 1370 C C . GLU A 1 188 ? 4.112 -0.063 0.443 1.00 98.69 188 GLU A C 1
ATOM 1372 O O . GLU A 1 188 ? 3.411 -0.112 1.451 1.00 98.69 188 GLU A O 1
ATOM 1377 N N . GLN A 1 189 ? 4.136 -1.057 -0.455 1.00 98.81 189 GLN A N 1
ATOM 1378 C CA . GLN A 1 189 ? 3.383 -2.302 -0.283 1.00 98.81 189 GLN A CA 1
ATOM 1379 C C . GLN A 1 189 ? 3.779 -3.015 1.015 1.00 98.81 189 GLN A C 1
ATOM 1381 O O . GLN A 1 189 ? 2.903 -3.377 1.794 1.00 98.81 189 GLN A O 1
ATOM 1386 N N . LYS A 1 190 ? 5.084 -3.177 1.271 1.00 98.75 190 LYS A N 1
ATOM 1387 C CA . LYS A 1 190 ? 5.583 -3.824 2.492 1.00 98.75 190 LYS A CA 1
ATOM 1388 C C . LYS A 1 190 ? 5.140 -3.074 3.753 1.00 98.75 190 LYS A C 1
ATOM 1390 O O . LYS A 1 190 ? 4.645 -3.694 4.687 1.00 98.75 190 LYS A O 1
ATOM 1395 N N . ALA A 1 191 ? 5.260 -1.747 3.761 1.00 98.75 191 ALA A N 1
ATOM 1396 C CA . ALA A 1 191 ? 4.819 -0.924 4.884 1.00 98.75 191 ALA A CA 1
ATOM 1397 C C . ALA A 1 191 ? 3.301 -1.025 5.119 1.00 98.75 191 ALA A C 1
ATOM 1399 O O . ALA A 1 191 ? 2.851 -1.037 6.266 1.00 98.75 191 ALA A O 1
ATOM 1400 N N . ALA A 1 192 ? 2.508 -1.119 4.046 1.00 98.75 192 ALA A N 1
ATOM 1401 C CA . ALA A 1 192 ? 1.069 -1.334 4.143 1.00 98.75 192 ALA A CA 1
ATOM 1402 C C . ALA A 1 192 ? 0.731 -2.723 4.711 1.00 98.75 192 ALA A C 1
ATOM 1404 O O . ALA A 1 192 ? -0.174 -2.816 5.535 1.00 98.75 192 ALA A O 1
ATOM 1405 N N . THR A 1 193 ? 1.486 -3.768 4.345 1.00 98.75 193 THR A N 1
ATOM 1406 C CA . THR A 1 193 ? 1.348 -5.116 4.925 1.00 98.75 193 THR A CA 1
ATOM 1407 C C . THR A 1 193 ? 1.597 -5.084 6.427 1.00 98.75 193 THR A C 1
ATOM 1409 O O . THR A 1 193 ? 0.707 -5.415 7.199 1.00 98.75 193 THR A O 1
ATOM 1412 N N . GLU A 1 194 ? 2.747 -4.561 6.855 1.00 98.75 194 GLU A N 1
ATOM 1413 C CA . GLU A 1 194 ? 3.086 -4.471 8.281 1.00 98.75 194 GLU A CA 1
ATOM 1414 C C . GLU A 1 194 ? 2.059 -3.648 9.073 1.00 98.75 194 GLU A C 1
ATOM 1416 O O . GLU A 1 194 ? 1.781 -3.924 10.240 1.00 98.75 194 GLU A O 1
ATOM 1421 N N . ARG A 1 195 ? 1.489 -2.605 8.458 1.00 98.69 195 ARG A N 1
ATOM 1422 C CA . ARG A 1 195 ? 0.434 -1.804 9.081 1.00 98.69 195 ARG A CA 1
ATOM 1423 C C . ARG A 1 195 ? -0.871 -2.588 9.221 1.00 98.69 195 ARG A C 1
ATOM 1425 O O . ARG A 1 195 ? -1.496 -2.471 10.274 1.00 98.69 195 ARG A O 1
ATOM 1432 N N . ALA A 1 196 ? -1.277 -3.335 8.196 1.00 98.75 196 ALA A N 1
ATOM 1433 C CA . ALA A 1 196 ? -2.464 -4.181 8.245 1.00 98.75 196 ALA A CA 1
ATOM 1434 C C . ALA A 1 196 ? -2.324 -5.248 9.339 1.00 98.75 196 ALA A C 1
ATOM 1436 O O . ALA A 1 196 ? -3.199 -5.325 10.194 1.00 98.75 196 ALA A O 1
ATOM 1437 N N . ASP A 1 197 ? -1.183 -5.940 9.409 1.00 98.69 197 ASP A N 1
ATOM 1438 C CA . ASP A 1 197 ? -0.917 -6.972 10.423 1.00 98.69 197 ASP A CA 1
ATOM 1439 C C . ASP A 1 197 ? -0.981 -6.406 11.853 1.00 98.69 197 ASP A C 1
ATOM 1441 O O . ASP A 1 197 ? -1.588 -6.987 12.757 1.00 98.69 197 ASP A O 1
ATOM 1445 N N . ARG A 1 198 ? -0.388 -5.222 12.078 1.00 98.75 198 ARG A N 1
ATOM 1446 C CA . ARG A 1 198 ? -0.449 -4.551 13.388 1.00 98.75 198 ARG A CA 1
ATOM 1447 C C . ARG A 1 198 ? -1.879 -4.186 13.783 1.00 98.75 198 ARG A C 1
ATOM 1449 O O . ARG A 1 198 ? -2.246 -4.362 14.946 1.00 98.75 198 ARG A O 1
ATOM 1456 N N . LEU A 1 199 ? -2.659 -3.661 12.839 1.00 98.75 199 LEU A N 1
ATOM 1457 C CA . LEU A 1 199 ? -4.039 -3.244 13.088 1.00 98.75 199 LEU A CA 1
ATOM 1458 C C . LEU A 1 199 ? -4.987 -4.436 13.218 1.00 98.75 199 LEU A C 1
ATOM 1460 O O . LEU A 1 199 ? -5.945 -4.348 13.977 1.00 98.75 199 LEU A O 1
ATOM 1464 N N . GLU A 1 200 ? -4.694 -5.561 12.567 1.00 98.69 200 GLU A N 1
ATOM 1465 C CA . GLU A 1 200 ? -5.407 -6.820 12.784 1.00 98.69 200 GLU A CA 1
ATOM 1466 C C . GLU A 1 200 ? -5.261 -7.272 14.234 1.00 98.69 200 GLU A C 1
ATOM 1468 O O . GLU A 1 200 ? -6.248 -7.505 14.930 1.00 98.69 200 GLU A O 1
ATOM 1473 N N . ALA A 1 201 ? -4.019 -7.316 14.724 1.00 98.69 201 ALA A N 1
ATOM 1474 C CA . ALA A 1 201 ? -3.741 -7.694 16.101 1.00 98.69 201 ALA A CA 1
ATOM 1475 C C . ALA A 1 201 ? -4.394 -6.727 17.105 1.00 98.69 201 ALA A C 1
ATOM 1477 O O . ALA A 1 201 ? -4.859 -7.159 18.158 1.00 98.69 201 ALA A O 1
ATOM 1478 N N . GLU A 1 202 ? -4.437 -5.425 16.805 1.00 98.50 202 GLU A N 1
ATOM 1479 C CA . GLU A 1 202 ? -5.163 -4.434 17.613 1.00 98.50 202 GLU A CA 1
ATOM 1480 C C . GLU A 1 202 ? -6.671 -4.693 17.619 1.00 98.50 202 GLU A C 1
ATOM 1482 O O . GLU A 1 202 ? -7.256 -4.799 18.696 1.00 98.50 202 GLU A O 1
ATOM 1487 N N . ALA A 1 203 ? -7.283 -4.885 16.449 1.00 98.69 203 ALA A N 1
ATOM 1488 C CA . ALA A 1 203 ? -8.705 -5.180 16.323 1.00 98.69 203 ALA A CA 1
ATOM 1489 C C . ALA A 1 203 ? -9.094 -6.453 17.087 1.00 98.69 203 ALA A C 1
ATOM 1491 O O . ALA A 1 203 ? -10.061 -6.444 17.848 1.00 98.69 203 ALA A O 1
ATOM 1492 N N . VAL A 1 204 ? -8.308 -7.528 16.965 1.00 98.62 204 VAL A N 1
ATOM 1493 C CA . VAL A 1 204 ? -8.536 -8.779 17.705 1.00 98.62 204 VAL A CA 1
ATOM 1494 C C . VAL A 1 204 ? -8.493 -8.546 19.218 1.00 98.62 204 VAL A C 1
ATOM 1496 O O . VAL A 1 204 ? -9.371 -9.035 19.932 1.00 98.62 204 VAL A O 1
ATOM 1499 N N . ARG A 1 205 ? -7.513 -7.778 19.717 1.00 98.44 205 ARG A N 1
ATOM 1500 C CA . ARG A 1 205 ? -7.402 -7.460 21.151 1.00 98.44 205 ARG A CA 1
ATOM 1501 C C . ARG A 1 205 ? -8.587 -6.639 21.653 1.00 98.44 205 ARG A C 1
ATOM 1503 O O . ARG A 1 205 ? -9.167 -6.997 22.675 1.00 98.44 205 ARG A O 1
ATOM 1510 N N . GLU A 1 206 ? -8.967 -5.576 20.949 1.00 98.25 206 GLU A N 1
ATOM 1511 C CA . GLU A 1 206 ? -10.066 -4.699 21.379 1.00 98.25 206 GLU A CA 1
ATOM 1512 C C . GLU A 1 206 ? -11.424 -5.414 21.316 1.00 98.25 206 GLU A C 1
ATOM 1514 O O . GLU A 1 206 ? -12.232 -5.297 22.238 1.00 98.25 206 GLU A O 1
ATOM 1519 N N . VAL A 1 207 ? -11.658 -6.243 20.292 1.00 98.31 207 VAL A N 1
ATOM 1520 C CA . VAL A 1 207 ? -12.866 -7.081 20.203 1.00 98.31 207 VAL A CA 1
ATOM 1521 C C . VAL A 1 207 ? -12.913 -8.101 21.342 1.00 98.31 207 VAL A C 1
ATOM 1523 O O . VAL A 1 207 ? -13.972 -8.302 21.942 1.00 98.31 207 VAL A O 1
ATOM 1526 N N . ALA A 1 208 ? -11.787 -8.737 21.677 1.00 97.56 208 ALA A N 1
ATOM 1527 C CA . ALA A 1 208 ? -11.714 -9.649 22.815 1.00 97.56 208 ALA A CA 1
ATOM 1528 C C . ALA A 1 208 ? -11.992 -8.922 24.143 1.00 97.56 208 ALA A C 1
ATOM 1530 O O . ALA A 1 208 ? -12.784 -9.413 24.948 1.00 97.56 208 ALA A O 1
ATOM 1531 N N . ALA A 1 209 ? -11.424 -7.729 24.341 1.00 95.75 209 ALA A N 1
ATOM 1532 C CA . ALA A 1 209 ? -11.664 -6.906 25.525 1.00 95.75 209 ALA A CA 1
ATOM 1533 C C . ALA A 1 209 ? -13.137 -6.477 25.649 1.00 95.75 209 ALA A C 1
ATOM 1535 O O . ALA A 1 209 ? -13.721 -6.566 26.731 1.00 95.75 209 ALA A O 1
ATOM 1536 N N . ALA A 1 210 ? -13.773 -6.072 24.544 1.00 96.31 210 ALA A N 1
ATOM 1537 C CA . ALA A 1 210 ? -15.193 -5.725 24.523 1.00 96.31 210 ALA A CA 1
ATOM 1538 C C . ALA A 1 210 ? -16.094 -6.927 24.847 1.00 96.31 210 ALA A C 1
ATOM 1540 O O . ALA A 1 210 ? -17.044 -6.797 25.621 1.00 96.31 210 ALA A O 1
ATOM 1541 N N . ARG A 1 211 ? -15.774 -8.114 24.315 1.00 95.12 211 ARG A N 1
ATOM 1542 C CA . ARG A 1 211 ? -16.487 -9.360 24.645 1.00 95.12 211 ARG A CA 1
ATOM 1543 C C . ARG A 1 211 ? -16.308 -9.759 26.109 1.00 95.12 211 ARG A C 1
ATOM 1545 O O . ARG A 1 211 ? -17.280 -10.192 26.720 1.00 95.12 211 ARG A O 1
ATOM 1552 N N . GLY A 1 212 ? -15.107 -9.586 26.663 1.00 93.69 212 GLY A N 1
ATOM 1553 C CA . GLY A 1 212 ? -14.817 -9.828 28.079 1.00 93.69 212 GLY A CA 1
ATOM 1554 C C . GLY A 1 212 ? -15.661 -8.945 28.997 1.00 93.69 212 GLY A C 1
ATOM 1555 O O . GLY A 1 212 ? -16.363 -9.462 29.859 1.00 93.69 212 GLY A O 1
ATOM 1556 N N . ARG A 1 213 ? -15.707 -7.631 28.735 1.00 90.81 213 ARG A N 1
ATOM 1557 C CA . ARG A 1 213 ? -16.544 -6.698 29.511 1.00 90.81 213 ARG A CA 1
ATOM 1558 C C . ARG A 1 213 ? -18.039 -7.001 29.425 1.00 90.81 213 ARG A C 1
ATOM 1560 O O . ARG A 1 213 ? -18.747 -6.872 30.414 1.00 90.81 213 ARG A O 1
ATOM 1567 N N . LEU A 1 214 ? -18.526 -7.439 28.264 1.00 89.06 214 LEU A N 1
ATOM 1568 C CA . LEU A 1 214 ? -19.919 -7.873 28.123 1.00 89.06 214 LEU A CA 1
ATOM 1569 C C . LEU A 1 214 ? -20.219 -9.146 28.934 1.00 89.06 214 LEU A C 1
ATOM 1571 O O . LEU A 1 214 ? -21.350 -9.329 29.377 1.00 89.06 214 LEU A O 1
ATOM 1575 N N . ALA A 1 215 ? -19.238 -10.035 29.103 1.00 90.62 215 ALA A N 1
ATOM 1576 C CA . ALA A 1 215 ? -19.392 -11.250 29.898 1.00 90.62 215 ALA A CA 1
ATOM 1577 C C . ALA A 1 215 ? -19.412 -10.965 31.408 1.00 90.62 215 ALA A C 1
ATOM 1579 O O . ALA A 1 215 ? -20.163 -11.621 32.113 1.00 90.62 215 ALA A O 1
ATOM 1580 N N . GLU A 1 216 ? -18.663 -9.968 31.892 1.00 87.00 216 GLU A N 1
ATOM 1581 C CA . GLU A 1 216 ? -18.684 -9.539 33.306 1.00 87.00 216 GLU A CA 1
ATOM 1582 C C . GLU A 1 216 ? -20.041 -8.963 33.752 1.00 87.00 216 GLU A C 1
ATOM 1584 O O . GLU A 1 216 ? -20.331 -8.905 34.945 1.00 87.00 216 GLU A O 1
ATOM 1589 N N . LEU A 1 217 ? -20.868 -8.527 32.796 1.00 79.75 217 LEU A N 1
ATOM 1590 C CA . LEU A 1 217 ? -22.190 -7.945 33.033 1.00 79.75 217 LEU A CA 1
ATOM 1591 C C . LEU A 1 217 ? -23.343 -8.965 32.997 1.00 79.75 217 LEU A C 1
ATOM 1593 O O . LEU A 1 217 ? -24.483 -8.583 33.267 1.00 79.75 217 LEU A O 1
ATOM 1597 N N . ARG A 1 218 ? -23.079 -10.222 32.617 1.00 71.19 218 ARG A N 1
ATOM 1598 C CA . ARG A 1 218 ? -24.078 -11.298 32.494 1.00 71.19 218 ARG A CA 1
ATOM 1599 C C . ARG A 1 218 ? -24.005 -12.268 33.663 1.00 71.19 218 ARG A C 1
ATOM 1601 O O . ARG A 1 218 ? -25.093 -12.728 34.070 1.00 71.19 218 ARG A O 1
#

Radius of gyration: 48.02 Å; Cα contacts (8 Å, |Δi|>4): 88; chains: 1; bounding box: 96×51×132 Å

Mean predicted aligned error: 13.43 Å

Foldseek 3Di:
DDDDDPDPPPPPPPVPPPPPDDDDPPPPPPPPDDDDPVRVVVVVVVVVVVVVVVVVVVVVVVVLVVVLVVLVVQLVVLVVQLVVLVVQLVVLVVQLVVLVVQLVVLVVQLVVLVVVLVVLVVVCVVVCVVCVCPPVVLVPQPDPVSNVVSVVVVVVNVVVNVVSVVSNVVSVVSSVVSVVSSVVSVVSSVVSVVSSVVSVVSSVVSVVVSVVSVVVVD

Nearest PDB structures (foldseek):
  5fi4-assembly1_B  TM=6.791E-01  e=2.396E-01  Homo sapiens
  3mtt-assembly1_A  TM=6.487E-01  e=6.008E-01  Homo sapiens
  4jps-assembly1_B  TM=4.685E-01  e=2.037E-01  Homo sapiens
  6z6o-assembly1_C  TM=3.768E-01  e=1.149E+00  Saccharomyces cerevisiae S288C

Sequence (218 aa):
MAATGTLLRAAVVTVAAVLTVGLAPGAAHARPRNPGAGEITAAQAEKNRRAAEVGRLTGLVARADGDMRRSQDRAELAVERYNKAVVDLDTATRRARAARAEVARAAAAVGTARADLGRFARGSYMQGSTLGSTTAALLDAGSPTDLLQRADLLDYAGKRKLDVLGTLERATVRRANTESTARRLLAEQKAATERADRLEAEAVREVAAARGRLAELR